Protein AF-A0A820CX52-F1 (afdb_monomer_lite)

Structure (mmCIF, N/CA/C/O backbone):
data_AF-A0A820CX52-F1
#
_entry.id   AF-A0A820CX52-F1
#
loop_
_atom_site.group_PDB
_atom_site.id
_atom_site.type_symbol
_atom_site.label_atom_id
_atom_site.label_alt_id
_atom_site.label_comp_id
_atom_site.label_asym_id
_atom_site.label_entity_id
_atom_site.label_seq_id
_atom_site.pdbx_PDB_ins_code
_atom_site.Cartn_x
_atom_site.Cartn_y
_atom_site.Cartn_z
_atom_site.occupancy
_atom_site.B_iso_or_equiv
_atom_site.auth_seq_id
_atom_site.auth_comp_id
_atom_site.auth_asym_id
_atom_site.auth_atom_id
_atom_site.pdbx_PDB_model_num
ATOM 1 N N . MET A 1 1 ? -1.194 -12.078 -16.532 1.00 75.31 1 MET A N 1
ATOM 2 C CA . MET A 1 1 ? -1.104 -10.678 -17.027 1.00 75.31 1 MET A CA 1
ATOM 3 C C . MET A 1 1 ? 0.127 -10.543 -17.905 1.00 75.31 1 MET A C 1
ATOM 5 O O . MET A 1 1 ? 1.050 -11.330 -17.718 1.00 75.31 1 MET A O 1
ATOM 9 N N . ARG A 1 2 ? 0.118 -9.602 -18.854 1.00 89.19 2 ARG A N 1
ATOM 10 C CA . ARG A 1 2 ? 1.244 -9.314 -19.751 1.00 89.19 2 ARG A CA 1
ATOM 11 C C . ARG A 1 2 ? 1.892 -8.004 -19.305 1.00 89.19 2 ARG A C 1
ATOM 13 O O . ARG A 1 2 ? 1.172 -7.027 -19.134 1.00 89.19 2 ARG A O 1
ATOM 20 N N . PHE A 1 3 ? 3.205 -7.992 -19.123 1.00 91.69 3 PHE A N 1
ATOM 21 C CA . PHE A 1 3 ? 3.972 -6.800 -18.770 1.00 91.69 3 PHE A CA 1
ATOM 22 C C . PHE A 1 3 ? 4.924 -6.459 -19.908 1.00 91.69 3 PHE A C 1
ATOM 24 O O . PHE A 1 3 ? 5.675 -7.323 -20.356 1.00 91.69 3 PHE A O 1
ATOM 31 N N . CYS A 1 4 ? 4.890 -5.211 -20.369 1.00 97.06 4 CYS A N 1
ATOM 32 C CA . CYS A 1 4 ? 5.811 -4.705 -21.377 1.00 97.06 4 CYS A CA 1
ATOM 33 C C . CYS A 1 4 ? 6.855 -3.815 -20.706 1.00 97.06 4 CYS A C 1
ATOM 35 O O . CYS A 1 4 ? 6.532 -2.743 -20.199 1.00 97.06 4 CYS A O 1
ATOM 37 N N . PHE A 1 5 ? 8.102 -4.273 -20.692 1.00 96.81 5 PHE A N 1
ATOM 38 C CA . PHE A 1 5 ? 9.232 -3.531 -20.164 1.00 96.81 5 PHE A CA 1
ATOM 39 C C . PHE A 1 5 ? 10.040 -2.923 -21.301 1.00 96.81 5 PHE A C 1
ATOM 41 O O . PHE A 1 5 ? 10.413 -3.587 -22.269 1.00 96.81 5 PHE A O 1
ATOM 48 N N . ASP A 1 6 ? 10.368 -1.649 -21.147 1.00 97.00 6 ASP A N 1
ATOM 49 C CA . ASP A 1 6 ? 11.464 -1.051 -21.891 1.00 97.00 6 ASP A CA 1
ATOM 50 C C . ASP A 1 6 ? 12.819 -1.635 -21.439 1.00 97.00 6 ASP A C 1
ATOM 52 O O . ASP A 1 6 ? 12.919 -2.229 -20.366 1.00 97.00 6 ASP A O 1
ATOM 56 N N . LEU A 1 7 ? 13.876 -1.484 -22.244 1.00 97.38 7 LEU A N 1
ATOM 57 C CA . LEU A 1 7 ? 15.198 -2.036 -21.920 1.00 97.38 7 LEU A CA 1
ATOM 58 C C . LEU A 1 7 ? 16.159 -0.974 -21.370 1.00 97.38 7 LEU A C 1
ATOM 60 O O . LEU A 1 7 ? 16.553 -1.031 -20.202 1.00 97.38 7 LEU A O 1
ATOM 64 N N . ASP A 1 8 ? 16.556 -0.025 -22.217 1.00 95.50 8 ASP A N 1
ATOM 65 C CA . ASP A 1 8 ? 17.581 0.971 -21.904 1.00 95.50 8 ASP A CA 1
ATOM 66 C C . ASP A 1 8 ? 17.030 2.031 -20.945 1.00 95.50 8 ASP A C 1
ATOM 68 O O . ASP A 1 8 ? 16.015 2.657 -21.205 1.00 95.50 8 ASP A O 1
ATOM 72 N N . ASN A 1 9 ? 17.722 2.247 -19.831 1.00 94.25 9 ASN A N 1
ATOM 73 C CA . ASN A 1 9 ? 17.285 3.063 -18.696 1.00 94.25 9 ASN A CA 1
ATOM 74 C C . ASN A 1 9 ? 16.050 2.533 -17.929 1.00 94.25 9 ASN A C 1
ATOM 76 O O . ASN A 1 9 ? 15.603 3.184 -16.981 1.00 94.25 9 ASN A O 1
ATOM 80 N N . THR A 1 10 ? 15.574 1.324 -18.237 1.00 95.81 10 THR A N 1
ATOM 81 C CA . THR A 1 10 ? 14.467 0.659 -17.525 1.00 95.81 10 THR A CA 1
ATOM 82 C C . THR A 1 10 ? 14.926 -0.616 -16.818 1.00 95.81 10 THR A C 1
ATOM 84 O O . THR A 1 10 ? 14.802 -0.707 -15.597 1.00 95.81 10 THR A O 1
ATOM 87 N N . LEU A 1 11 ? 15.527 -1.566 -17.539 1.00 97.12 11 LEU A N 1
ATOM 88 C CA . LEU A 1 11 ? 16.119 -2.784 -16.961 1.00 97.12 11 LEU A CA 1
ATOM 89 C C . LEU A 1 11 ? 17.644 -2.705 -16.877 1.00 97.12 11 LEU A C 1
ATOM 91 O O . LEU A 1 11 ? 18.253 -3.324 -16.008 1.00 97.12 11 LEU A O 1
ATOM 95 N N . VAL A 1 12 ? 18.266 -1.913 -17.746 1.00 97.19 12 VAL A N 1
ATOM 96 C CA . VAL A 1 12 ? 19.708 -1.642 -17.732 1.00 97.19 12 VAL A CA 1
ATOM 97 C C . VAL A 1 12 ? 19.969 -0.140 -17.797 1.00 97.19 12 VAL A C 1
ATOM 99 O O . VAL A 1 12 ? 19.069 0.632 -18.117 1.00 97.19 12 VAL A O 1
ATOM 102 N N . SER A 1 13 ? 21.171 0.314 -17.462 1.00 95.50 13 SER A N 1
ATOM 103 C CA . SER A 1 13 ? 21.590 1.706 -17.641 1.00 95.50 13 SER A CA 1
ATOM 104 C C . SER A 1 13 ? 21.766 2.057 -19.124 1.00 95.50 13 SER A C 1
ATOM 106 O O . SER A 1 13 ? 21.739 1.193 -20.002 1.00 95.50 13 SER A O 1
ATOM 108 N N . TYR A 1 14 ? 22.027 3.333 -19.411 1.00 93.56 14 TYR A N 1
ATOM 109 C CA . TYR A 1 14 ? 22.693 3.684 -20.665 1.00 93.56 14 TYR A CA 1
ATOM 110 C C . TYR A 1 14 ? 24.122 3.106 -20.705 1.00 93.56 14 TYR A C 1
ATOM 112 O O . TYR A 1 14 ? 24.704 2.853 -19.644 1.00 93.56 14 TYR A O 1
ATOM 120 N N . PRO A 1 15 ? 24.705 2.903 -21.902 1.00 93.69 15 PRO A N 1
ATOM 121 C CA . PRO A 1 15 ? 26.101 2.498 -22.045 1.00 93.69 15 PRO A CA 1
ATOM 122 C C . PRO A 1 15 ? 27.053 3.436 -21.295 1.00 93.69 15 PRO A C 1
ATOM 124 O O . PRO A 1 15 ? 26.981 4.652 -21.479 1.00 93.69 15 PRO A O 1
ATOM 127 N N . THR A 1 16 ? 27.969 2.889 -20.493 1.00 91.00 16 THR A N 1
ATOM 128 C CA . THR A 1 16 ? 29.003 3.698 -19.816 1.00 91.00 16 THR A CA 1
ATOM 129 C C . THR A 1 16 ? 30.051 4.217 -20.802 1.00 91.00 16 THR A C 1
ATOM 131 O O . THR A 1 16 ? 30.639 5.276 -20.589 1.00 91.00 16 THR A O 1
ATOM 134 N N . LYS A 1 17 ? 30.242 3.518 -21.928 1.00 91.31 17 LYS A N 1
ATOM 135 C CA . LYS A 1 17 ? 30.979 4.008 -23.099 1.00 91.31 17 LYS A CA 1
ATOM 136 C C . LYS A 1 17 ? 30.011 4.302 -24.241 1.00 91.31 17 LYS A C 1
ATOM 138 O O . LYS A 1 17 ? 29.197 3.455 -24.605 1.00 91.31 17 LYS A O 1
ATOM 143 N N . TYR A 1 18 ? 30.116 5.494 -24.829 1.00 89.38 18 TYR A N 1
ATOM 144 C CA . TYR A 1 18 ? 29.207 5.947 -25.885 1.00 89.38 18 TYR A CA 1
ATOM 145 C C . TYR A 1 18 ? 29.123 4.936 -27.041 1.00 89.38 18 TYR A C 1
ATOM 147 O O . TYR A 1 18 ? 30.128 4.605 -27.665 1.00 89.38 18 TYR A O 1
ATOM 155 N N . GLY A 1 19 ? 27.909 4.453 -27.319 1.00 85.44 19 GLY A N 1
ATOM 156 C CA . GLY A 1 19 ? 27.626 3.499 -28.396 1.00 85.44 19 GLY A CA 1
ATOM 157 C C . GLY A 1 19 ? 27.945 2.030 -28.089 1.00 85.44 19 GLY A C 1
ATOM 158 O O . GLY A 1 19 ? 27.518 1.161 -28.848 1.00 85.44 19 GLY A O 1
ATOM 159 N N . ASP A 1 20 ? 28.625 1.726 -26.981 1.00 92.12 20 ASP A N 1
ATOM 160 C CA . ASP A 1 20 ? 29.017 0.364 -26.609 1.00 92.12 20 ASP A CA 1
ATOM 161 C C . ASP A 1 20 ? 28.039 -0.253 -25.603 1.00 92.12 20 ASP A C 1
ATOM 163 O O . ASP A 1 20 ? 28.235 -0.241 -24.385 1.00 92.12 20 ASP A O 1
ATOM 167 N N . TYR A 1 21 ? 26.974 -0.845 -26.134 1.00 94.31 21 TYR A N 1
ATOM 168 C CA . TYR A 1 21 ? 25.923 -1.482 -25.341 1.00 94.31 21 TYR A CA 1
ATOM 169 C C . TYR A 1 21 ? 26.366 -2.732 -24.562 1.00 94.31 21 TYR A C 1
ATOM 171 O O . TYR A 1 21 ? 25.573 -3.244 -23.779 1.00 94.31 21 TYR A O 1
ATOM 179 N N . SER A 1 22 ? 27.609 -3.209 -24.709 1.00 92.88 22 SER A N 1
ATOM 180 C CA . SER A 1 22 ? 28.155 -4.264 -23.838 1.00 92.88 22 SER A CA 1
ATOM 181 C C . SER A 1 22 ? 28.501 -3.755 -22.428 1.00 92.88 22 SER A C 1
ATOM 183 O O . SER A 1 22 ? 28.659 -4.546 -21.493 1.00 92.88 22 SER A O 1
ATOM 185 N N . THR A 1 23 ? 28.581 -2.429 -22.270 1.00 94.94 23 THR A N 1
ATOM 186 C CA . THR A 1 23 ? 29.020 -1.736 -21.049 1.00 94.94 23 THR A CA 1
ATOM 187 C C . THR A 1 23 ? 27.877 -1.197 -20.188 1.00 94.94 23 THR A C 1
ATOM 189 O O . THR A 1 23 ? 28.104 -0.366 -19.309 1.00 94.94 23 THR A O 1
ATOM 192 N N . VAL A 1 24 ? 26.645 -1.631 -20.457 1.00 97.44 24 VAL A N 1
ATOM 193 C CA . VAL A 1 24 ? 25.478 -1.292 -19.635 1.00 97.44 24 VAL A CA 1
ATOM 194 C C . VAL A 1 24 ? 25.528 -2.007 -18.283 1.00 97.44 24 VAL A C 1
ATOM 196 O O . VAL A 1 24 ? 26.067 -3.110 -18.164 1.00 97.44 24 VAL A O 1
ATOM 199 N N . GLU A 1 25 ? 24.918 -1.397 -17.274 1.00 97.12 25 GLU A N 1
ATOM 200 C CA . GLU A 1 25 ? 24.826 -1.918 -15.910 1.00 97.12 25 GLU A CA 1
ATOM 201 C C . GLU A 1 25 ? 23.386 -2.336 -15.572 1.00 97.12 25 GLU A C 1
ATOM 203 O O . GLU A 1 25 ? 22.434 -1.758 -16.103 1.00 97.12 25 GLU A O 1
ATOM 208 N N . PRO A 1 26 ? 23.181 -3.340 -14.704 1.00 97.06 26 PRO A N 1
ATOM 209 C CA . PRO A 1 26 ? 21.847 -3.827 -14.370 1.00 97.06 26 PRO A CA 1
ATOM 210 C C . PRO A 1 26 ? 21.094 -2.870 -13.433 1.00 97.06 26 PRO A C 1
ATOM 212 O O . PRO A 1 26 ? 21.608 -2.473 -12.387 1.00 97.06 26 PRO A O 1
ATOM 215 N N . LYS A 1 27 ? 19.817 -2.584 -13.725 1.00 94.56 27 LYS A N 1
ATOM 216 C CA . LYS A 1 27 ? 18.899 -1.966 -12.754 1.00 94.56 27 LYS A CA 1
ATOM 217 C C . LYS A 1 27 ? 18.303 -3.049 -11.860 1.00 94.56 27 LYS A C 1
ATOM 219 O O . LYS A 1 27 ? 17.199 -3.535 -12.098 1.00 94.56 27 LYS A O 1
ATOM 224 N N . VAL A 1 28 ? 19.066 -3.429 -10.832 1.00 93.56 28 VAL A N 1
ATOM 225 C CA . VAL A 1 28 ? 18.829 -4.613 -9.979 1.00 93.56 28 VAL A CA 1
ATOM 226 C C . VAL A 1 28 ? 17.381 -4.729 -9.490 1.00 93.56 28 VAL A C 1
ATOM 228 O O . VAL A 1 28 ? 16.784 -5.789 -9.656 1.00 93.56 28 VAL A O 1
ATOM 231 N N . LYS A 1 29 ? 16.788 -3.646 -8.963 1.00 88.38 29 LYS A N 1
ATOM 232 C CA . LYS A 1 29 ? 15.400 -3.648 -8.459 1.00 88.38 29 LYS A CA 1
ATOM 233 C C . LYS A 1 29 ? 14.384 -4.011 -9.553 1.00 88.38 29 LYS A C 1
ATOM 235 O O . LYS A 1 29 ? 13.523 -4.858 -9.336 1.00 88.38 29 LYS A O 1
ATOM 240 N N . ASN A 1 30 ? 14.518 -3.429 -10.744 1.00 92.12 30 ASN A N 1
ATOM 241 C CA . ASN A 1 30 ? 13.592 -3.672 -11.853 1.00 92.12 30 ASN A CA 1
ATOM 242 C C . ASN A 1 30 ? 13.799 -5.059 -12.475 1.00 92.12 30 ASN A C 1
ATOM 244 O O . ASN A 1 30 ? 12.833 -5.724 -12.832 1.00 92.12 30 ASN A O 1
ATOM 248 N N . ILE A 1 31 ? 15.042 -5.538 -12.556 1.00 96.06 31 ILE A N 1
ATOM 249 C CA . ILE A 1 31 ? 15.321 -6.910 -13.002 1.00 96.06 31 ILE A CA 1
ATOM 250 C C . ILE A 1 31 ? 14.731 -7.929 -12.019 1.00 96.06 31 ILE A C 1
ATOM 252 O O . ILE A 1 31 ? 14.139 -8.920 -12.445 1.00 96.06 31 ILE A O 1
ATOM 256 N N . GLN A 1 32 ? 14.861 -7.694 -10.709 1.00 93.94 32 GLN A N 1
ATOM 257 C CA . GLN A 1 32 ? 14.258 -8.562 -9.698 1.00 93.94 32 GLN A CA 1
ATOM 258 C C . GLN A 1 32 ? 12.736 -8.612 -9.847 1.00 93.94 32 GLN A C 1
ATOM 260 O O . GLN A 1 32 ? 12.163 -9.700 -9.833 1.00 93.94 32 GLN A O 1
ATOM 265 N N . LEU A 1 33 ? 12.104 -7.461 -10.084 1.00 91.12 33 LEU A N 1
ATOM 266 C CA . LEU A 1 33 ? 10.678 -7.387 -10.374 1.00 91.12 33 LEU A CA 1
ATOM 267 C C . LEU A 1 33 ? 10.291 -8.253 -11.580 1.00 91.12 33 LEU A C 1
ATOM 269 O O . LEU A 1 33 ? 9.395 -9.085 -11.474 1.00 91.12 33 LEU A O 1
ATOM 273 N N . VAL A 1 34 ? 10.993 -8.110 -12.708 1.00 95.31 34 VAL A N 1
ATOM 274 C CA . VAL A 1 34 ? 10.748 -8.926 -13.911 1.00 95.31 34 VAL A CA 1
ATOM 275 C C . VAL A 1 34 ? 10.855 -10.419 -13.601 1.00 95.31 34 VAL A C 1
ATOM 277 O O . VAL A 1 34 ? 9.993 -11.202 -14.002 1.00 95.31 34 VAL A O 1
ATOM 280 N N . ARG A 1 35 ? 11.883 -10.825 -12.850 1.00 94.94 35 ARG A N 1
ATOM 281 C CA . ARG A 1 35 ? 12.069 -12.225 -12.454 1.00 94.94 35 ARG A CA 1
ATOM 282 C C . ARG A 1 35 ? 10.925 -12.741 -11.601 1.00 94.94 35 ARG A C 1
ATOM 284 O O . ARG A 1 35 ? 10.466 -13.856 -11.827 1.00 94.94 35 ARG A O 1
ATOM 291 N N . GLU A 1 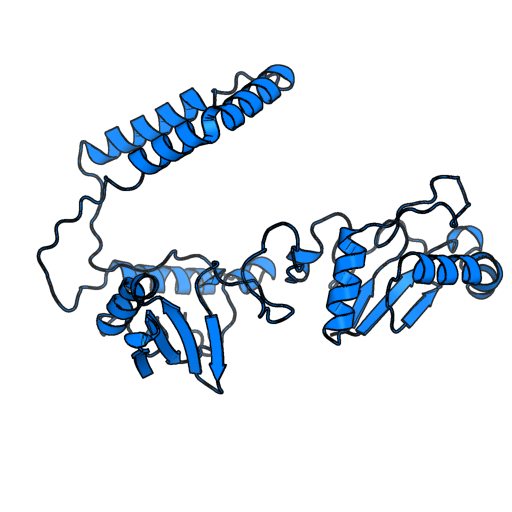36 ? 10.483 -11.978 -10.612 1.00 87.56 36 GLU A N 1
ATOM 292 C CA . GLU A 1 36 ? 9.383 -12.392 -9.746 1.00 87.56 36 GLU A CA 1
ATOM 293 C C . GLU A 1 36 ? 8.062 -12.483 -10.500 1.00 87.56 36 GLU A C 1
ATOM 295 O O . GLU A 1 36 ? 7.367 -13.492 -10.358 1.00 87.56 36 GLU A O 1
ATOM 300 N N . LEU A 1 37 ? 7.775 -11.504 -11.362 1.00 82.94 37 LEU A N 1
ATOM 301 C CA . LEU A 1 37 ? 6.605 -11.521 -12.233 1.00 82.94 37 LEU A CA 1
ATOM 302 C C . LEU A 1 37 ? 6.615 -12.758 -13.141 1.00 82.94 37 LEU A C 1
ATOM 304 O O . LEU A 1 37 ? 5.643 -13.513 -13.177 1.00 82.94 37 LEU A O 1
ATOM 308 N N . HIS A 1 38 ? 7.737 -13.028 -13.810 1.00 89.94 38 HIS A N 1
ATOM 309 C CA . HIS A 1 38 ? 7.891 -14.213 -14.653 1.00 89.94 38 HIS A CA 1
ATOM 310 C C . HIS A 1 38 ? 7.728 -15.510 -13.847 1.00 89.94 38 HIS A C 1
ATOM 312 O O . HIS A 1 38 ? 6.950 -16.392 -14.206 1.00 89.94 38 HIS A O 1
ATOM 318 N N . ARG A 1 39 ? 8.392 -15.620 -12.686 1.00 85.38 39 ARG A N 1
ATOM 319 C CA . ARG A 1 39 ? 8.255 -16.785 -11.794 1.00 85.38 39 ARG A CA 1
ATOM 320 C C . ARG A 1 39 ? 6.832 -16.950 -11.245 1.00 85.38 39 ARG A C 1
ATOM 322 O O . ARG A 1 39 ? 6.523 -18.024 -10.729 1.00 85.38 39 ARG A O 1
ATOM 329 N N . ALA A 1 40 ? 6.005 -15.911 -11.244 1.00 73.31 40 ALA A N 1
ATOM 330 C CA . ALA A 1 40 ? 4.598 -15.975 -10.857 1.00 73.31 40 ALA A CA 1
ATOM 331 C C . ALA A 1 40 ? 3.664 -16.342 -12.025 1.00 73.31 40 ALA A C 1
ATOM 333 O O . ALA A 1 40 ? 2.450 -16.393 -11.844 1.00 73.31 40 ALA A O 1
ATOM 334 N N . GLY A 1 41 ? 4.215 -16.638 -13.207 1.00 78.88 41 GLY A N 1
ATOM 335 C CA . GLY A 1 41 ? 3.452 -17.028 -14.392 1.00 78.88 41 GLY A CA 1
ATOM 336 C C . GLY A 1 41 ? 2.918 -15.842 -15.195 1.00 78.88 41 GLY A C 1
ATOM 337 O O . GLY A 1 41 ? 2.014 -16.014 -16.016 1.00 78.88 41 GLY A O 1
ATOM 338 N N . HIS A 1 42 ? 3.431 -14.631 -14.960 1.00 82.94 42 HIS A N 1
ATOM 339 C CA . HIS A 1 42 ? 3.136 -13.491 -15.819 1.00 82.94 42 HIS A CA 1
ATOM 340 C C . HIS A 1 42 ? 3.990 -13.523 -17.083 1.00 82.94 42 HIS A C 1
ATOM 342 O O . HIS A 1 42 ? 5.125 -13.986 -17.072 1.00 82.94 42 HIS A O 1
ATOM 348 N N . TYR A 1 43 ? 3.426 -12.983 -18.157 1.00 87.75 43 TYR A N 1
ATOM 349 C CA . TYR A 1 43 ? 4.055 -12.947 -19.466 1.00 87.75 43 TYR A CA 1
ATOM 350 C C . TYR A 1 43 ? 4.870 -11.661 -19.615 1.00 87.75 43 TYR A C 1
ATOM 352 O O . TYR A 1 43 ? 4.325 -10.569 -19.423 1.00 87.75 43 TYR A O 1
ATOM 360 N N . ILE A 1 44 ? 6.146 -11.771 -19.957 1.00 97.81 44 ILE A N 1
ATOM 361 C CA . ILE A 1 44 ? 7.102 -10.669 -20.010 1.00 97.81 44 ILE A CA 1
ATOM 362 C C . ILE A 1 44 ? 7.477 -10.365 -21.461 1.00 97.81 44 ILE A C 1
ATOM 364 O O . ILE A 1 44 ? 8.074 -11.179 -22.162 1.00 97.81 44 ILE A O 1
ATOM 368 N N . ILE A 1 45 ? 7.172 -9.147 -21.893 1.00 98.56 45 ILE A N 1
ATOM 369 C CA . ILE A 1 45 ? 7.575 -8.589 -23.182 1.00 98.56 45 ILE A CA 1
ATOM 370 C C . ILE A 1 45 ? 8.671 -7.565 -22.906 1.00 98.56 45 ILE A C 1
ATOM 372 O O . ILE A 1 45 ? 8.479 -6.664 -22.092 1.00 98.56 45 ILE A O 1
ATOM 376 N N . ILE A 1 46 ? 9.801 -7.663 -23.597 1.00 98.56 46 ILE A N 1
ATOM 377 C CA . ILE A 1 46 ? 10.815 -6.609 -23.624 1.00 98.56 46 ILE A CA 1
ATOM 378 C C . ILE A 1 46 ? 10.704 -5.884 -24.961 1.00 98.56 46 ILE A C 1
ATOM 380 O O . ILE A 1 46 ? 10.926 -6.487 -26.007 1.00 98.56 46 ILE A O 1
ATOM 384 N N . GLN A 1 47 ? 10.391 -4.590 -24.944 1.00 98.06 47 GLN A N 1
ATOM 385 C CA . GLN A 1 47 ? 10.271 -3.767 -26.148 1.00 98.06 47 GLN A CA 1
ATOM 386 C C . GLN A 1 47 ? 11.307 -2.640 -26.129 1.00 98.06 47 GLN A C 1
ATOM 388 O O . GLN A 1 47 ? 11.290 -1.786 -25.247 1.00 98.06 47 GLN A O 1
ATOM 393 N N . THR A 1 48 ? 12.212 -2.603 -27.110 1.00 97.69 48 THR A N 1
ATOM 394 C CA . THR A 1 48 ? 13.379 -1.704 -27.077 1.00 97.69 48 THR A CA 1
ATOM 395 C C . THR A 1 48 ? 13.506 -0.791 -28.298 1.00 97.69 48 THR A C 1
ATOM 397 O O . THR A 1 48 ? 13.284 -1.201 -29.441 1.00 97.69 48 THR A O 1
ATOM 400 N N . ALA A 1 49 ? 13.904 0.464 -28.039 1.00 96.62 49 ALA A N 1
ATOM 401 C CA . ALA A 1 49 ? 14.266 1.465 -29.052 1.00 96.62 49 ALA A CA 1
ATOM 402 C C . ALA A 1 49 ? 15.783 1.499 -29.329 1.00 96.62 49 ALA A C 1
ATOM 404 O O . ALA A 1 49 ? 16.289 2.407 -30.000 1.00 96.62 49 ALA A O 1
ATOM 405 N N . ARG A 1 50 ? 16.534 0.525 -28.798 1.00 96.19 50 ARG A N 1
ATOM 406 C CA . ARG A 1 50 ? 17.991 0.449 -28.908 1.00 96.19 50 ARG A CA 1
ATOM 407 C C . ARG A 1 50 ? 18.446 0.577 -30.360 1.00 96.19 50 ARG A C 1
ATOM 409 O O . ARG A 1 50 ? 18.025 -0.182 -31.226 1.00 96.19 50 ARG A O 1
ATOM 416 N N . ARG A 1 51 ? 19.324 1.552 -30.621 1.00 95.38 51 ARG A N 1
ATOM 417 C CA . ARG A 1 51 ? 19.879 1.887 -31.951 1.00 95.38 51 ARG A CA 1
ATOM 418 C C . ARG A 1 51 ? 18.856 2.191 -33.059 1.00 95.38 51 ARG A C 1
ATOM 420 O O . ARG A 1 51 ? 19.253 2.340 -34.213 1.00 95.38 51 ARG A O 1
ATOM 427 N N . MET A 1 52 ? 17.582 2.415 -32.727 1.00 96.62 52 MET A N 1
ATOM 428 C CA . MET A 1 52 ? 16.561 2.814 -33.706 1.00 96.62 52 MET A CA 1
ATOM 429 C C . MET A 1 52 ? 16.879 4.163 -34.360 1.00 96.62 52 MET A C 1
ATOM 431 O O . MET A 1 52 ? 16.760 4.298 -35.577 1.00 96.62 52 MET A O 1
ATOM 435 N N . LYS A 1 53 ? 17.376 5.135 -33.578 1.00 95.00 53 LYS A N 1
ATOM 436 C CA . LYS A 1 53 ? 17.853 6.431 -34.096 1.00 95.00 53 LYS A CA 1
ATOM 437 C C . LYS A 1 53 ? 19.024 6.261 -35.068 1.00 95.00 53 LYS A C 1
ATOM 439 O O . LYS A 1 53 ? 19.018 6.850 -36.145 1.00 95.00 53 LYS A O 1
ATOM 444 N N . THR A 1 54 ? 20.008 5.437 -34.699 1.00 94.94 54 THR A N 1
ATOM 445 C CA . THR A 1 54 ? 21.219 5.179 -35.497 1.00 94.94 54 THR A CA 1
ATOM 446 C C . THR A 1 54 ? 20.880 4.612 -36.872 1.00 94.94 54 THR A C 1
ATOM 448 O O . THR A 1 54 ? 21.447 5.040 -37.873 1.00 94.94 54 THR A O 1
ATOM 451 N N . HIS A 1 55 ? 19.911 3.697 -36.930 1.00 96.06 55 HIS A N 1
ATOM 452 C CA . HIS A 1 55 ? 19.523 2.992 -38.154 1.00 96.06 55 HIS A CA 1
ATOM 453 C C . HIS A 1 55 ? 18.289 3.561 -38.847 1.00 96.06 55 HIS A C 1
ATOM 455 O O . HIS A 1 55 ? 17.707 2.889 -39.696 1.00 96.06 55 HIS A O 1
ATOM 461 N N . LYS A 1 56 ? 17.874 4.789 -38.510 1.00 96.19 56 LYS A N 1
ATOM 462 C CA . LYS A 1 56 ? 16.721 5.469 -39.134 1.00 96.19 56 LYS A CA 1
ATOM 463 C C . LYS A 1 56 ? 15.467 4.580 -39.161 1.00 96.19 56 LYS A C 1
ATOM 465 O O . LYS A 1 56 ? 14.785 4.475 -40.177 1.00 96.19 56 LYS A O 1
ATOM 470 N N . SER A 1 57 ? 15.213 3.896 -38.047 1.00 93.44 57 SER A N 1
ATOM 471 C CA . SER A 1 57 ? 14.098 2.962 -37.858 1.00 93.44 57 SER A CA 1
ATOM 472 C C . SER A 1 57 ? 14.101 1.702 -38.739 1.00 93.44 57 SER A C 1
ATOM 474 O O . SER A 1 57 ? 13.097 0.995 -38.795 1.00 93.44 57 SER A O 1
ATOM 476 N N . ASN A 1 58 ? 15.221 1.357 -39.383 1.00 97.31 58 ASN A N 1
ATOM 477 C CA . ASN A 1 58 ? 15.365 0.080 -40.081 1.00 97.31 58 ASN A CA 1
ATOM 478 C C . ASN A 1 58 ? 15.628 -1.062 -39.084 1.00 97.31 58 ASN A C 1
ATOM 480 O O . ASN A 1 58 ? 16.759 -1.280 -38.646 1.00 97.31 58 ASN A O 1
ATOM 484 N N . ILE A 1 59 ? 14.576 -1.812 -38.753 1.00 97.19 59 ILE A N 1
ATOM 485 C CA . ILE A 1 59 ? 14.619 -2.901 -37.765 1.00 97.19 59 ILE A CA 1
ATOM 486 C C . ILE A 1 59 ? 15.610 -4.002 -38.171 1.00 97.19 59 ILE A C 1
ATOM 488 O O . ILE A 1 59 ? 16.354 -4.493 -37.326 1.00 97.19 59 ILE A O 1
ATOM 492 N N . GLY A 1 60 ? 15.674 -4.364 -39.457 1.00 97.88 60 GLY A N 1
ATOM 493 C CA . GLY A 1 60 ? 16.600 -5.392 -39.942 1.00 97.88 60 GLY A CA 1
ATOM 494 C C . GLY A 1 60 ? 18.064 -5.004 -39.721 1.00 97.88 60 GLY A C 1
ATOM 495 O O . GLY A 1 60 ? 18.854 -5.817 -39.243 1.00 97.88 60 GLY A O 1
ATOM 496 N N . ALA A 1 61 ? 18.405 -3.738 -39.983 1.00 97.69 61 ALA A N 1
ATOM 497 C CA . ALA A 1 61 ? 19.739 -3.202 -39.719 1.00 97.69 61 ALA A CA 1
ATOM 498 C C . ALA A 1 61 ? 20.054 -3.150 -38.214 1.00 97.69 61 ALA A C 1
ATOM 500 O O . ALA A 1 61 ? 21.152 -3.525 -37.808 1.00 97.69 61 ALA A O 1
ATOM 501 N N . VAL A 1 62 ? 19.082 -2.766 -37.375 1.00 97.62 62 VAL A N 1
ATOM 502 C CA . VAL A 1 62 ? 19.228 -2.799 -35.908 1.00 97.62 62 VAL A CA 1
ATOM 503 C C . VAL A 1 62 ? 19.537 -4.211 -35.426 1.00 97.62 62 VAL A C 1
ATOM 505 O O . VAL A 1 62 ? 20.502 -4.404 -34.690 1.00 97.62 62 VAL A O 1
ATOM 508 N N . ILE A 1 63 ? 18.751 -5.205 -35.845 1.00 97.75 63 ILE A N 1
ATOM 509 C CA . ILE A 1 63 ? 18.926 -6.596 -35.414 1.00 97.75 63 ILE A CA 1
ATOM 510 C C . ILE A 1 63 ? 20.295 -7.127 -35.850 1.00 97.75 63 ILE A C 1
ATOM 512 O O . ILE A 1 63 ? 21.002 -7.708 -35.026 1.00 97.75 63 ILE A O 1
ATOM 516 N N . ALA A 1 64 ? 20.693 -6.881 -37.103 1.00 97.81 64 ALA A N 1
ATOM 517 C CA . ALA A 1 64 ? 21.993 -7.305 -37.623 1.00 97.81 64 ALA A CA 1
ATOM 518 C C . ALA A 1 64 ? 23.172 -6.713 -36.828 1.00 97.81 64 ALA A C 1
ATOM 520 O O . ALA A 1 64 ? 24.199 -7.366 -36.661 1.00 97.81 64 ALA A O 1
ATOM 521 N N . ASP A 1 65 ? 23.016 -5.494 -36.313 1.00 96.88 65 ASP A N 1
ATOM 522 C CA . ASP A 1 65 ? 24.083 -4.734 -35.666 1.00 96.88 65 ASP A CA 1
ATOM 523 C C . ASP A 1 65 ? 24.120 -4.896 -34.130 1.00 96.88 65 ASP A C 1
ATOM 525 O O . ASP A 1 65 ? 25.191 -4.921 -33.526 1.00 96.88 65 ASP A O 1
ATOM 529 N N . ILE A 1 66 ? 22.970 -5.002 -33.449 1.00 96.88 66 ILE A N 1
ATOM 530 C CA . ILE A 1 66 ? 22.899 -5.040 -31.971 1.00 96.88 66 ILE A CA 1
ATOM 531 C C . ILE A 1 66 ? 22.110 -6.214 -31.387 1.00 96.88 66 ILE A C 1
ATOM 533 O O . ILE A 1 66 ? 22.073 -6.370 -30.162 1.00 96.88 66 ILE A O 1
ATOM 537 N N . GLY A 1 67 ? 21.510 -7.064 -32.223 1.00 97.38 67 GLY A N 1
ATOM 538 C CA . GLY A 1 67 ? 20.699 -8.195 -31.768 1.00 97.38 67 GLY A CA 1
ATOM 539 C C . GLY A 1 67 ? 21.477 -9.132 -30.845 1.00 97.38 67 GLY A C 1
ATOM 540 O O . GLY A 1 67 ? 21.050 -9.381 -29.718 1.00 97.38 67 GLY A O 1
ATOM 541 N N . ARG A 1 68 ? 22.674 -9.563 -31.274 1.00 97.88 68 ARG A N 1
ATOM 542 C CA . ARG A 1 68 ? 23.537 -10.470 -30.496 1.00 97.88 68 ARG A CA 1
ATOM 543 C C . ARG A 1 68 ? 23.910 -9.894 -29.129 1.00 97.88 68 ARG A C 1
ATOM 545 O O . ARG A 1 68 ? 23.681 -10.546 -28.120 1.00 97.88 68 ARG A O 1
ATOM 552 N N . ILE A 1 69 ? 24.410 -8.656 -29.093 1.00 97.62 69 ILE A N 1
ATOM 553 C CA . ILE A 1 69 ? 24.805 -7.984 -27.841 1.00 97.62 69 ILE A CA 1
ATOM 554 C C . ILE A 1 69 ? 23.605 -7.844 -26.896 1.00 97.62 69 ILE A C 1
ATOM 556 O O . ILE A 1 69 ? 23.740 -7.991 -25.683 1.00 97.62 69 ILE A O 1
ATOM 560 N N . THR A 1 70 ? 22.415 -7.580 -27.438 1.00 98.06 70 THR A N 1
ATOM 561 C CA . THR A 1 70 ? 21.192 -7.461 -26.635 1.00 98.06 70 THR A CA 1
ATOM 562 C C . THR A 1 70 ? 20.806 -8.797 -26.003 1.00 98.06 70 THR A C 1
ATOM 564 O O . THR A 1 70 ? 20.582 -8.838 -24.797 1.00 98.06 70 THR A O 1
ATOM 567 N N . LEU A 1 71 ? 20.816 -9.892 -26.769 1.00 98.25 71 LEU A N 1
ATOM 568 C CA . LEU A 1 71 ? 20.563 -11.240 -26.246 1.00 98.25 71 LEU A CA 1
ATOM 569 C C . LEU A 1 71 ? 21.608 -11.659 -25.202 1.00 98.25 71 LEU A C 1
ATOM 571 O O . LEU A 1 71 ? 21.250 -12.160 -24.139 1.00 98.25 71 LEU A O 1
ATOM 575 N N . GLU A 1 72 ? 22.889 -11.388 -25.465 1.00 98.19 72 GLU A N 1
ATOM 576 C CA . GLU A 1 72 ? 23.981 -11.643 -24.518 1.00 98.19 72 GLU A CA 1
ATOM 577 C C . GLU A 1 72 ? 23.807 -10.840 -23.222 1.00 98.19 72 GLU A C 1
ATOM 579 O O . GLU A 1 72 ? 24.069 -11.361 -22.144 1.00 98.19 72 GLU A O 1
ATOM 584 N N . THR A 1 73 ? 23.315 -9.599 -23.301 1.00 97.81 73 THR A N 1
ATOM 585 C CA . THR A 1 73 ? 23.022 -8.764 -22.122 1.00 97.81 73 THR A CA 1
ATOM 586 C C . THR A 1 73 ? 21.896 -9.360 -21.279 1.00 97.81 73 THR A C 1
ATOM 588 O O . THR A 1 73 ? 22.035 -9.460 -20.060 1.00 97.81 73 THR A O 1
ATOM 591 N N . LEU A 1 74 ? 20.793 -9.772 -21.916 1.00 98.38 74 LEU A N 1
ATOM 592 C CA . LEU A 1 74 ? 19.657 -10.395 -21.226 1.00 98.38 74 LEU A CA 1
ATOM 593 C C . LEU A 1 74 ? 20.082 -11.695 -20.532 1.00 98.38 74 LEU A C 1
ATOM 595 O O . LEU A 1 74 ? 19.736 -11.904 -19.373 1.00 98.38 74 LEU A O 1
ATOM 599 N N . ALA A 1 75 ? 20.898 -12.516 -21.203 1.00 98.00 75 ALA A N 1
ATOM 600 C CA . ALA A 1 75 ? 21.458 -13.736 -20.629 1.00 98.00 75 ALA A CA 1
ATOM 601 C C . ALA A 1 75 ? 22.442 -13.444 -19.482 1.00 98.00 75 ALA A C 1
ATOM 603 O O . ALA A 1 75 ? 22.337 -14.036 -18.412 1.00 98.00 75 ALA A O 1
ATOM 604 N N . LYS A 1 76 ? 23.367 -12.492 -19.671 1.00 97.75 76 LYS A N 1
ATOM 605 C CA . LYS A 1 76 ? 24.370 -12.089 -18.670 1.00 97.75 76 LYS A CA 1
ATOM 606 C C . LYS A 1 76 ? 23.729 -11.638 -17.361 1.00 97.75 76 LYS A C 1
ATOM 608 O O . LYS A 1 76 ? 24.257 -11.930 -16.292 1.00 97.75 76 LYS A O 1
ATOM 613 N N . PHE A 1 77 ? 22.627 -10.898 -17.445 1.00 98.00 77 PHE A N 1
ATOM 614 C CA . PHE A 1 77 ? 21.911 -10.400 -16.273 1.00 98.00 77 PHE A CA 1
ATOM 615 C C . PHE A 1 77 ? 20.733 -11.272 -15.858 1.00 98.00 77 PHE A C 1
ATOM 617 O O . PHE A 1 77 ? 20.013 -10.869 -14.947 1.00 98.00 77 PHE A O 1
ATOM 624 N N . ASP A 1 78 ? 20.557 -12.440 -16.483 1.00 97.62 78 ASP A N 1
ATOM 625 C CA . ASP A 1 78 ? 19.495 -13.404 -16.190 1.00 97.62 78 ASP A CA 1
ATOM 626 C C . ASP A 1 78 ? 18.115 -12.718 -16.097 1.00 97.62 78 ASP A C 1
ATOM 628 O O . ASP A 1 78 ? 17.409 -12.762 -15.087 1.00 97.62 78 ASP A O 1
ATOM 632 N N . ILE A 1 79 ? 17.784 -11.976 -17.158 1.00 98.25 79 ILE A N 1
ATOM 633 C CA . ILE A 1 79 ? 16.513 -11.268 -17.322 1.00 98.25 79 ILE A CA 1
ATOM 634 C C . ILE A 1 79 ? 15.577 -12.189 -18.114 1.00 98.25 79 ILE A C 1
ATOM 636 O O . ILE A 1 79 ? 15.813 -12.379 -19.310 1.00 98.25 79 ILE A O 1
ATOM 640 N N . PRO A 1 80 ? 14.530 -12.767 -17.497 1.00 97.31 80 PRO A N 1
ATOM 641 C CA . PRO A 1 80 ? 13.591 -13.615 -18.217 1.00 97.31 80 PRO A CA 1
ATOM 642 C C . PRO A 1 80 ? 12.653 -12.778 -19.093 1.00 97.31 80 PRO A C 1
ATOM 644 O O . PRO A 1 80 ? 12.287 -11.660 -18.731 1.00 97.31 80 PRO A O 1
ATOM 647 N N . TYR A 1 81 ? 12.263 -13.330 -20.239 1.00 98.50 81 TYR A N 1
ATOM 648 C CA . TYR A 1 81 ? 11.291 -12.748 -21.160 1.00 98.50 81 TYR A CA 1
ATOM 649 C C . TYR A 1 81 ? 10.652 -13.843 -22.017 1.00 98.50 81 TYR A C 1
ATOM 651 O O . TYR A 1 81 ? 11.308 -14.826 -22.360 1.00 98.50 81 TYR A O 1
ATOM 659 N N . ASP A 1 82 ? 9.393 -13.641 -22.388 1.00 98.25 82 ASP A N 1
ATOM 660 C CA . ASP A 1 82 ? 8.664 -14.481 -23.338 1.00 98.25 82 ASP A CA 1
ATOM 661 C C . ASP A 1 82 ? 8.758 -13.908 -24.764 1.00 98.25 82 ASP A C 1
ATOM 663 O O . ASP A 1 82 ? 8.836 -14.649 -25.741 1.00 98.25 82 ASP A O 1
ATOM 667 N N . GLU A 1 83 ? 8.806 -12.576 -24.893 1.00 98.25 83 GLU A N 1
ATOM 668 C CA . GLU A 1 83 ? 8.947 -11.864 -26.169 1.00 98.25 83 GLU A CA 1
ATOM 669 C C . GLU A 1 83 ? 10.031 -10.781 -26.093 1.00 98.25 83 GLU A C 1
ATOM 671 O O . GLU A 1 83 ? 10.102 -10.020 -25.128 1.00 98.25 83 GLU A O 1
ATOM 676 N N . LEU A 1 84 ? 10.847 -10.669 -27.146 1.00 98.25 84 LEU A N 1
ATOM 677 C CA . LEU A 1 84 ? 11.783 -9.561 -27.350 1.00 98.25 84 LEU A CA 1
ATOM 678 C C . LEU A 1 84 ? 11.449 -8.848 -28.662 1.00 98.25 84 LEU A C 1
ATOM 680 O O . LEU A 1 84 ? 11.620 -9.400 -29.748 1.00 98.25 84 LEU A O 1
ATOM 684 N N . LEU A 1 85 ? 11.004 -7.602 -28.553 1.00 98.06 85 LEU A N 1
ATOM 685 C CA . LEU A 1 85 ? 10.555 -6.776 -29.664 1.00 98.06 85 LEU A CA 1
ATOM 686 C C . LEU A 1 85 ? 11.535 -5.619 -29.894 1.00 98.06 85 LEU A C 1
ATOM 688 O O . LEU A 1 85 ? 11.606 -4.659 -29.121 1.00 98.06 85 LEU A O 1
ATOM 692 N N . PHE A 1 86 ? 12.276 -5.691 -30.998 1.00 97.62 86 PHE A N 1
ATOM 693 C CA . PHE A 1 86 ? 12.955 -4.526 -31.566 1.00 97.62 86 PHE A CA 1
ATOM 694 C C . PHE A 1 86 ? 11.951 -3.674 -32.343 1.00 97.62 86 PHE A C 1
ATOM 696 O O . PHE A 1 86 ? 10.920 -4.169 -32.794 1.00 97.62 86 PHE A O 1
ATOM 703 N N . GLY A 1 87 ? 12.268 -2.397 -32.547 1.00 95.00 87 GLY A N 1
ATOM 704 C CA . GLY A 1 87 ? 11.427 -1.525 -33.366 1.00 95.00 87 GLY A CA 1
ATOM 705 C C . GLY A 1 87 ? 10.575 -0.530 -32.588 1.00 95.00 87 GLY A C 1
ATOM 706 O O . GLY A 1 87 ? 9.754 0.145 -33.203 1.00 95.00 87 GLY A O 1
ATOM 707 N N . LYS A 1 88 ? 10.763 -0.393 -31.267 1.00 97.44 88 LYS A N 1
ATOM 708 C CA . LYS A 1 88 ? 10.113 0.685 -30.507 1.00 97.44 88 LYS A CA 1
ATOM 709 C C . LYS A 1 88 ? 10.508 2.039 -31.123 1.00 97.44 88 LYS A C 1
ATOM 711 O O . LYS A 1 88 ? 11.708 2.268 -31.307 1.00 97.44 88 LYS A O 1
ATOM 716 N N . PRO A 1 89 ? 9.557 2.926 -31.467 1.00 95.81 89 PRO A N 1
ATOM 717 C CA . PRO A 1 89 ? 9.884 4.217 -32.066 1.00 95.81 89 PRO A CA 1
ATOM 718 C C . PRO A 1 89 ? 10.866 5.008 -31.198 1.00 95.81 89 PRO A C 1
ATOM 720 O O . PRO A 1 89 ? 10.679 5.097 -29.995 1.00 95.81 89 PRO A O 1
ATOM 723 N N . TYR A 1 90 ? 11.909 5.607 -31.777 1.00 94.12 90 TYR A N 1
ATOM 724 C CA . TYR A 1 90 ? 12.710 6.589 -31.039 1.00 94.12 90 TYR A CA 1
ATOM 725 C C . TYR A 1 90 ? 11.887 7.880 -30.925 1.00 94.12 90 TYR A C 1
ATOM 727 O O . TYR A 1 90 ? 11.735 8.595 -31.914 1.00 94.12 90 TYR A O 1
ATOM 735 N N . ALA A 1 91 ? 11.327 8.134 -29.744 1.00 93.88 91 ALA A N 1
ATOM 736 C CA . ALA A 1 91 ? 10.440 9.259 -29.466 1.00 93.88 91 ALA A CA 1
ATOM 737 C C . ALA A 1 91 ? 10.982 10.118 -28.318 1.00 93.88 91 ALA A C 1
ATOM 739 O O . ALA A 1 91 ? 11.644 9.604 -27.416 1.00 93.88 91 ALA A O 1
ATOM 740 N N . ASP A 1 92 ? 10.660 11.411 -28.345 1.00 94.12 92 ASP A N 1
ATOM 741 C CA . ASP A 1 92 ? 10.980 12.335 -27.252 1.00 94.12 92 ASP A CA 1
ATOM 742 C C . ASP A 1 92 ? 10.011 12.175 -26.066 1.00 94.12 92 ASP A C 1
ATOM 744 O O . ASP A 1 92 ? 10.400 12.375 -24.918 1.00 94.12 92 ASP A O 1
ATOM 748 N N . VAL A 1 93 ? 8.758 11.776 -26.329 1.00 92.62 93 VAL A N 1
ATOM 749 C CA . VAL A 1 93 ? 7.708 11.561 -25.319 1.00 92.62 93 VAL A CA 1
ATOM 750 C C . VAL A 1 93 ? 6.863 10.340 -25.690 1.00 92.62 93 VAL A C 1
ATOM 752 O O . VAL A 1 93 ? 6.502 10.167 -26.854 1.00 92.62 93 VAL A O 1
ATOM 755 N N . TYR A 1 94 ? 6.513 9.523 -24.692 1.00 93.12 94 TYR A N 1
ATOM 756 C CA . TYR A 1 94 ? 5.496 8.473 -24.798 1.00 93.12 94 TYR A CA 1
ATOM 757 C C . TYR A 1 94 ? 4.262 8.887 -23.993 1.00 93.12 94 TYR A C 1
ATOM 759 O O . TYR A 1 94 ? 4.393 9.280 -22.835 1.00 93.12 94 TYR A O 1
ATOM 767 N N . VAL A 1 95 ? 3.081 8.795 -24.603 1.00 90.31 95 VAL A N 1
ATOM 768 C CA . VAL A 1 95 ? 1.783 9.026 -23.953 1.00 90.31 95 VAL A CA 1
ATOM 769 C C . VAL A 1 95 ? 0.956 7.767 -24.156 1.00 90.31 95 VAL A C 1
ATOM 771 O O . VAL A 1 95 ? 0.678 7.400 -25.294 1.00 90.31 95 VAL A O 1
ATOM 774 N N . ASP A 1 96 ? 0.627 7.095 -23.062 1.00 89.81 96 ASP A N 1
ATOM 775 C CA . ASP A 1 96 ? 0.001 5.775 -23.062 1.00 89.81 96 ASP A CA 1
ATOM 776 C C . ASP A 1 96 ? -0.783 5.624 -21.749 1.00 89.81 96 ASP A C 1
ATOM 778 O O . ASP A 1 96 ? -0.306 6.040 -20.690 1.00 89.81 96 ASP A O 1
ATOM 782 N N . ASP A 1 97 ? -2.007 5.108 -21.824 1.00 85.38 97 ASP A N 1
ATOM 783 C CA . ASP A 1 97 ? -2.931 4.970 -20.694 1.00 85.38 97 ASP A CA 1
ATOM 784 C C . ASP A 1 97 ? -2.556 3.823 -19.745 1.00 85.38 97 ASP A C 1
ATOM 786 O O . ASP A 1 97 ? -2.977 3.817 -18.589 1.00 85.38 97 ASP A O 1
ATOM 790 N N . LEU A 1 98 ? -1.723 2.887 -20.205 1.00 83.94 98 LEU A N 1
ATOM 791 C CA . LEU A 1 98 ? -1.189 1.772 -19.424 1.00 83.94 98 LEU A CA 1
ATOM 792 C C . LEU A 1 98 ? 0.280 1.981 -19.029 1.00 83.94 98 LEU A C 1
ATOM 794 O O . LEU A 1 98 ? 0.885 1.098 -18.411 1.00 83.94 98 LEU A O 1
ATOM 798 N N . ALA A 1 99 ? 0.880 3.125 -19.382 1.00 88.44 99 ALA A N 1
ATOM 799 C CA . ALA A 1 99 ? 2.274 3.393 -19.065 1.00 88.44 99 ALA A CA 1
ATOM 800 C C . ALA A 1 99 ? 2.498 3.648 -17.575 1.00 88.44 99 ALA A C 1
ATOM 802 O O . ALA A 1 99 ? 1.834 4.454 -16.927 1.00 88.44 99 ALA A O 1
ATOM 803 N N . ILE A 1 100 ? 3.557 3.019 -17.072 1.00 85.94 100 ILE A N 1
ATOM 804 C CA . ILE A 1 100 ? 4.117 3.273 -15.751 1.00 85.94 100 ILE A CA 1
ATOM 805 C C . ILE A 1 100 ? 5.533 3.788 -15.944 1.00 85.94 100 ILE A C 1
ATOM 807 O O . ILE A 1 100 ? 6.327 3.235 -16.709 1.00 85.94 100 ILE A O 1
ATOM 811 N N . HIS A 1 101 ? 5.862 4.869 -15.246 1.00 84.50 101 HIS A N 1
ATOM 812 C CA . HIS A 1 101 ? 7.169 5.484 -15.378 1.00 84.50 101 HIS A CA 1
ATOM 813 C C . HIS A 1 101 ? 8.247 4.617 -14.700 1.00 84.50 101 HIS A C 1
ATOM 815 O O . HIS A 1 101 ? 8.188 4.323 -13.509 1.00 84.50 101 HIS A O 1
ATOM 821 N N . ALA A 1 102 ? 9.274 4.205 -15.443 1.00 82.62 102 ALA A N 1
ATOM 822 C CA . ALA A 1 102 ? 10.290 3.274 -14.936 1.00 82.62 102 ALA A CA 1
ATOM 823 C C . ALA A 1 102 ? 11.272 3.881 -13.910 1.00 82.62 102 ALA A C 1
ATOM 825 O O . ALA A 1 102 ? 12.051 3.149 -13.301 1.00 82.62 102 ALA A O 1
ATOM 826 N N . LEU A 1 103 ? 11.280 5.213 -13.745 1.00 79.56 103 LEU A N 1
ATOM 827 C CA . LEU A 1 103 ? 12.156 5.908 -12.784 1.00 79.56 103 LEU A CA 1
ATOM 828 C C . LEU A 1 103 ? 11.480 6.211 -11.437 1.00 79.56 103 LEU A C 1
ATOM 830 O O . LEU A 1 103 ? 12.137 6.758 -10.555 1.00 79.56 103 LEU A O 1
ATOM 834 N N . ILE A 1 104 ? 10.192 5.891 -11.278 1.00 82.25 104 ILE A N 1
ATOM 835 C CA . ILE A 1 104 ? 9.526 5.900 -9.964 1.00 82.25 104 ILE A CA 1
ATOM 836 C C . ILE A 1 104 ? 9.527 4.485 -9.378 1.00 82.25 104 ILE A C 1
ATOM 838 O O . ILE A 1 104 ? 10.134 3.573 -9.942 1.00 82.25 104 ILE A O 1
ATOM 842 N N . ASP A 1 105 ? 8.878 4.282 -8.231 1.00 74.69 105 ASP A N 1
ATOM 843 C CA . ASP A 1 105 ? 8.790 2.952 -7.637 1.00 74.69 105 ASP A CA 1
ATOM 844 C C . ASP A 1 105 ? 7.825 2.048 -8.419 1.00 74.69 105 ASP A C 1
ATOM 846 O O . ASP A 1 105 ? 6.668 1.872 -8.045 1.00 74.69 105 ASP A O 1
ATOM 850 N N . THR A 1 106 ? 8.320 1.447 -9.503 1.00 79.12 106 THR A N 1
ATOM 851 C CA . THR A 1 106 ? 7.543 0.564 -10.383 1.00 79.12 106 THR A CA 1
ATOM 852 C C . THR A 1 106 ? 6.856 -0.561 -9.612 1.00 79.12 106 THR A C 1
ATOM 854 O O . THR A 1 106 ? 5.743 -0.929 -9.965 1.00 79.12 106 THR A O 1
ATOM 857 N N . THR A 1 107 ? 7.475 -1.073 -8.541 1.00 76.94 107 THR A N 1
ATOM 858 C CA . THR A 1 107 ? 6.907 -2.149 -7.711 1.00 76.94 107 THR A CA 1
ATOM 859 C C . THR A 1 107 ? 5.615 -1.695 -7.033 1.00 76.94 107 THR A C 1
ATOM 861 O O . THR A 1 107 ? 4.594 -2.376 -7.104 1.00 76.94 107 THR A O 1
ATOM 864 N N . LYS A 1 108 ? 5.614 -0.475 -6.488 1.00 70.56 108 LYS A N 1
ATOM 865 C CA . LYS A 1 108 ? 4.441 0.138 -5.866 1.00 70.56 108 LYS A CA 1
ATOM 866 C C . LYS A 1 108 ? 3.348 0.447 -6.885 1.00 70.56 108 LYS A C 1
ATOM 868 O O . LYS A 1 108 ? 2.190 0.136 -6.627 1.00 70.56 108 LYS A O 1
ATOM 873 N N . GLU A 1 109 ? 3.713 1.023 -8.027 1.00 75.25 109 GLU A N 1
ATOM 874 C CA . GLU A 1 109 ? 2.749 1.426 -9.059 1.00 75.25 109 GLU A CA 1
ATOM 875 C C . GLU A 1 109 ? 2.007 0.235 -9.669 1.00 75.25 109 GLU A C 1
ATOM 877 O O . GLU A 1 109 ? 0.809 0.320 -9.925 1.00 75.25 109 GLU A O 1
ATOM 882 N N . ILE A 1 110 ? 2.685 -0.905 -9.849 1.00 75.62 110 ILE A N 1
ATOM 883 C CA . ILE A 1 110 ? 2.027 -2.128 -10.330 1.00 75.62 110 ILE A CA 1
ATOM 884 C C . ILE A 1 110 ? 1.362 -2.940 -9.207 1.00 75.62 110 ILE A C 1
ATOM 886 O O . ILE A 1 110 ? 0.724 -3.953 -9.487 1.00 75.62 110 ILE A O 1
ATOM 890 N N . GLY A 1 111 ? 1.550 -2.552 -7.940 1.00 66.81 111 GLY A N 1
ATOM 891 C CA . GLY A 1 111 ? 1.043 -3.285 -6.779 1.00 66.81 111 GLY A CA 1
ATOM 892 C C . GLY A 1 111 ? 1.771 -4.603 -6.477 1.00 66.81 111 GLY A C 1
ATOM 893 O O . GLY A 1 111 ? 1.166 -5.507 -5.906 1.00 66.81 111 GLY A O 1
ATOM 894 N N . TRP A 1 112 ? 3.049 -4.730 -6.845 1.00 71.50 112 TRP A N 1
ATOM 895 C CA . TRP A 1 112 ? 3.871 -5.916 -6.592 1.00 71.50 112 TRP A CA 1
ATOM 896 C C . TRP A 1 112 ? 4.875 -5.665 -5.467 1.00 71.50 112 TRP A C 1
ATOM 898 O O . TRP A 1 112 ? 5.679 -4.742 -5.549 1.00 71.50 112 TRP A O 1
ATOM 908 N N . SER A 1 113 ? 4.870 -6.498 -4.427 1.00 72.94 113 SER A N 1
ATOM 909 C CA . SER A 1 113 ? 5.890 -6.451 -3.373 1.00 72.94 113 SER A CA 1
ATOM 910 C C . SER A 1 113 ? 7.028 -7.393 -3.735 1.00 72.94 113 SER A C 1
ATOM 912 O O . SER A 1 113 ? 6.769 -8.570 -3.966 1.00 72.94 113 SER A O 1
ATOM 914 N N . LEU A 1 114 ? 8.264 -6.887 -3.757 1.00 72.31 114 LEU A N 1
ATOM 915 C CA . LEU A 1 114 ? 9.438 -7.743 -3.919 1.00 72.31 114 LEU A CA 1
ATOM 916 C C . LEU A 1 114 ? 9.661 -8.599 -2.669 1.00 72.31 114 LEU A C 1
ATOM 918 O O . LEU A 1 114 ? 9.384 -8.151 -1.551 1.00 72.31 114 LEU A O 1
ATOM 922 N N . ASP A 1 115 ? 10.191 -9.805 -2.858 1.00 62.75 115 ASP A N 1
ATOM 923 C CA . ASP A 1 115 ? 10.597 -10.676 -1.756 1.00 62.75 115 ASP A CA 1
ATOM 924 C C . ASP A 1 115 ? 11.883 -10.101 -1.123 1.00 62.75 115 ASP A C 1
ATOM 926 O O . ASP A 1 115 ? 13.000 -10.419 -1.536 1.00 62.75 115 ASP A O 1
ATOM 930 N N . ASP A 1 116 ? 11.757 -9.210 -0.134 1.00 53.94 116 ASP A N 1
ATOM 931 C CA . ASP A 1 116 ? 12.917 -8.643 0.569 1.00 53.94 116 ASP A CA 1
ATOM 932 C C . ASP A 1 116 ? 13.611 -9.722 1.423 1.00 53.94 116 ASP A C 1
ATOM 934 O O . ASP A 1 116 ? 13.215 -10.034 2.552 1.00 53.94 116 ASP A O 1
ATOM 938 N N . THR A 1 117 ? 14.697 -10.291 0.896 1.00 43.06 117 THR A N 1
ATOM 939 C CA . THR A 1 117 ? 15.557 -11.252 1.609 1.00 43.06 117 THR A CA 1
ATOM 940 C C . THR A 1 117 ? 16.406 -10.611 2.713 1.00 43.06 117 THR A C 1
ATOM 942 O O . THR A 1 117 ? 17.077 -11.322 3.455 1.00 43.06 117 THR A O 1
ATOM 945 N N . THR A 1 118 ? 16.409 -9.284 2.848 1.00 39.94 118 THR A N 1
ATOM 946 C CA . THR A 1 118 ? 17.240 -8.557 3.827 1.00 39.94 118 THR A CA 1
ATOM 947 C C . THR A 1 118 ? 16.555 -8.323 5.176 1.00 39.94 118 THR A C 1
ATOM 949 O O . THR A 1 118 ? 17.245 -7.999 6.141 1.00 39.94 118 THR A O 1
ATOM 952 N N . HIS A 1 119 ? 15.241 -8.557 5.295 1.00 39.12 119 HIS A N 1
ATOM 953 C CA . HIS A 1 119 ? 14.501 -8.334 6.548 1.00 39.12 119 HIS A CA 1
ATOM 954 C C . HIS A 1 119 ? 13.758 -9.550 7.121 1.00 39.12 119 HIS A C 1
ATOM 956 O O . HIS A 1 119 ? 13.127 -9.421 8.166 1.00 39.12 119 HIS A O 1
ATOM 962 N N . ASN A 1 120 ? 13.857 -10.744 6.527 1.00 37.09 120 ASN A N 1
ATOM 963 C CA . ASN A 1 120 ? 13.069 -11.897 6.979 1.00 37.09 120 ASN A CA 1
ATOM 964 C C . ASN A 1 120 ? 13.881 -13.193 7.108 1.00 37.09 120 ASN A C 1
ATOM 966 O O . ASN A 1 120 ? 13.819 -14.076 6.259 1.00 37.09 120 ASN A O 1
ATOM 970 N N . ILE A 1 121 ? 14.577 -13.351 8.237 1.00 32.59 121 ILE A N 1
ATOM 971 C CA . ILE A 1 121 ? 15.179 -14.633 8.660 1.00 32.59 121 ILE A CA 1
ATOM 972 C C . ILE A 1 121 ? 14.127 -15.578 9.300 1.00 32.59 121 ILE A C 1
ATOM 974 O O . ILE A 1 121 ? 14.420 -16.733 9.598 1.00 32.59 121 ILE A O 1
ATOM 978 N N . HIS A 1 122 ? 12.864 -15.158 9.462 1.00 32.44 122 HIS A N 1
ATOM 979 C CA . HIS A 1 122 ? 11.886 -15.903 10.271 1.00 32.44 122 HIS A CA 1
ATOM 980 C C . HIS A 1 122 ? 10.493 -16.109 9.651 1.00 32.44 122 HIS A C 1
ATOM 982 O O . HIS A 1 122 ? 9.511 -15.952 10.367 1.00 32.44 122 HIS A O 1
ATOM 988 N N . ASN A 1 123 ? 10.349 -16.508 8.375 1.00 36.00 123 ASN A N 1
ATOM 989 C CA . ASN A 1 123 ? 9.137 -17.259 7.977 1.00 36.00 123 ASN A CA 1
ATOM 990 C C . ASN A 1 123 ? 9.205 -17.932 6.585 1.00 36.00 123 ASN A C 1
ATOM 992 O O . ASN A 1 123 ? 9.392 -17.234 5.591 1.00 36.00 123 ASN A O 1
ATOM 996 N N . PRO A 1 124 ? 8.976 -19.258 6.461 1.00 34.00 124 PRO A N 1
ATOM 997 C CA . PRO A 1 124 ? 9.209 -20.007 5.221 1.00 34.00 124 PRO A CA 1
ATOM 998 C C . PRO A 1 124 ? 7.980 -20.204 4.303 1.00 34.00 124 PRO A C 1
ATOM 1000 O O . PRO A 1 124 ? 7.993 -21.116 3.479 1.00 34.00 124 PRO A O 1
ATOM 1003 N N . LYS A 1 125 ? 6.896 -19.420 4.408 1.00 37.59 125 LYS A N 1
ATOM 1004 C CA . LYS A 1 125 ? 5.705 -19.603 3.542 1.00 37.59 125 LYS A CA 1
ATOM 1005 C C . LYS A 1 125 ? 5.101 -18.271 3.089 1.00 37.59 125 LYS A C 1
ATOM 1007 O O . LYS A 1 125 ? 4.137 -17.788 3.671 1.00 37.59 125 LYS A O 1
ATOM 1012 N N . GLN A 1 126 ? 5.695 -17.686 2.050 1.00 45.78 126 GLN A N 1
ATOM 1013 C CA . GLN A 1 126 ? 5.196 -16.495 1.353 1.00 45.78 126 GLN A CA 1
ATOM 1014 C C . GLN A 1 126 ? 4.274 -16.902 0.195 1.00 45.78 126 GLN A C 1
ATOM 1016 O O . GLN A 1 126 ? 4.592 -17.812 -0.573 1.00 45.78 126 GLN A O 1
ATOM 1021 N N . VAL A 1 127 ? 3.132 -16.225 0.058 1.00 39.22 127 VAL A N 1
ATOM 1022 C CA . VAL A 1 127 ? 2.291 -16.296 -1.144 1.00 39.22 127 VAL A CA 1
ATOM 1023 C C . VAL A 1 127 ? 2.722 -15.160 -2.070 1.00 39.22 127 VAL A C 1
ATOM 1025 O O . VAL A 1 127 ? 2.643 -13.992 -1.700 1.00 39.22 127 VAL A O 1
ATOM 1028 N N . LYS A 1 128 ? 3.202 -15.522 -3.261 1.00 40.25 128 LYS A N 1
ATOM 1029 C CA . LYS A 1 128 ? 3.675 -14.608 -4.313 1.00 40.25 128 LYS A CA 1
ATOM 1030 C C . LYS A 1 128 ? 2.618 -13.559 -4.689 1.00 40.25 128 LYS A C 1
ATOM 1032 O O . LYS A 1 128 ? 1.480 -13.928 -4.970 1.00 40.25 128 LYS A O 1
ATOM 1037 N N . GLY A 1 129 ? 3.021 -12.290 -4.790 1.00 40.41 129 GLY A N 1
ATOM 1038 C CA . GLY A 1 129 ? 2.241 -11.236 -5.459 1.00 40.41 129 GLY A CA 1
ATOM 1039 C C . GLY A 1 129 ? 1.179 -10.510 -4.621 1.00 40.41 129 GLY A C 1
ATOM 1040 O O . GLY A 1 129 ? 0.342 -9.822 -5.197 1.00 40.41 129 GLY A O 1
ATOM 1041 N N . PHE A 1 130 ? 1.192 -10.629 -3.289 1.00 40.34 130 PHE A N 1
ATOM 1042 C CA . PHE A 1 130 ? 0.295 -9.883 -2.393 1.00 40.34 130 PHE A CA 1
ATOM 1043 C C . PHE A 1 130 ? 1.069 -8.956 -1.449 1.00 40.34 130 PHE A C 1
ATOM 1045 O O . PHE A 1 130 ? 2.149 -9.295 -0.969 1.00 40.34 130 PHE A O 1
ATOM 1052 N N . ILE A 1 131 ? 0.481 -7.796 -1.132 1.00 39.59 131 ILE A N 1
ATOM 1053 C CA . ILE A 1 131 ? 0.944 -6.931 -0.040 1.00 39.59 131 ILE A CA 1
ATOM 1054 C C . ILE A 1 131 ? 0.832 -7.734 1.259 1.00 39.59 131 ILE A C 1
ATOM 1056 O O . ILE A 1 131 ? -0.262 -8.148 1.650 1.00 39.59 131 ILE A O 1
ATOM 1060 N N . SER A 1 132 ? 1.968 -7.982 1.909 1.00 36.81 132 SER A N 1
ATOM 1061 C CA . SER A 1 132 ? 2.012 -8.767 3.140 1.00 36.81 132 SER A CA 1
ATOM 1062 C C . SER A 1 132 ? 1.172 -8.114 4.244 1.00 36.81 132 SER A C 1
ATOM 1064 O O . SER A 1 132 ? 1.257 -6.912 4.510 1.00 36.81 132 SER A O 1
ATOM 1066 N N . SER A 1 133 ? 0.344 -8.916 4.919 1.00 42.91 133 SER A N 1
ATOM 1067 C CA . SER A 1 133 ? -0.235 -8.519 6.198 1.00 42.91 133 SER A CA 1
ATOM 1068 C C . SER A 1 133 ? 0.887 -8.271 7.209 1.00 42.91 133 SER A C 1
ATOM 1070 O O . SER A 1 133 ? 1.937 -8.915 7.153 1.00 42.91 133 SER A O 1
ATOM 1072 N N . ARG A 1 134 ? 0.660 -7.352 8.163 1.00 47.16 134 ARG A N 1
ATOM 1073 C CA . ARG A 1 134 ? 1.567 -7.124 9.307 1.00 47.16 134 ARG A CA 1
ATOM 1074 C C . ARG A 1 134 ? 2.025 -8.479 9.869 1.00 47.16 134 ARG A C 1
ATOM 1076 O O . ARG A 1 134 ? 1.177 -9.360 10.002 1.00 47.16 134 ARG A O 1
ATOM 1083 N N . HIS A 1 135 ? 3.326 -8.598 10.164 1.00 53.41 135 HIS A N 1
ATOM 1084 C CA . HIS A 1 135 ? 4.180 -9.778 10.437 1.00 53.41 135 HIS A CA 1
ATOM 1085 C C . HIS A 1 135 ? 3.660 -10.931 11.344 1.00 53.41 135 HIS A C 1
ATOM 1087 O O . HIS A 1 135 ? 4.431 -11.815 11.704 1.00 53.41 135 HIS A O 1
ATOM 1093 N N . PHE A 1 136 ? 2.379 -10.972 11.706 1.00 59.66 136 PHE A N 1
ATOM 1094 C CA . PHE A 1 136 ? 1.795 -11.875 12.700 1.00 59.66 136 PHE A CA 1
ATOM 1095 C C . PHE A 1 136 ? 0.533 -12.603 12.201 1.00 59.66 136 PHE A C 1
ATOM 1097 O O . PHE A 1 136 ? 0.123 -13.584 12.811 1.00 59.66 136 PHE A O 1
ATOM 1104 N N . HIS A 1 137 ? -0.090 -12.156 11.101 1.00 68.50 137 HIS A N 1
ATOM 1105 C CA . HIS A 1 137 ? -1.351 -12.726 10.606 1.00 68.50 137 HIS A CA 1
ATOM 1106 C C . HIS A 1 137 ? -1.149 -13.598 9.363 1.00 68.50 137 HIS A C 1
ATOM 1108 O O . HIS A 1 137 ? -0.436 -13.211 8.440 1.00 68.50 137 HIS A O 1
ATOM 1114 N N . THR A 1 138 ? -1.847 -14.733 9.309 1.00 75.69 138 THR A N 1
ATOM 1115 C CA . THR A 1 138 ? -2.050 -15.536 8.095 1.00 75.69 138 THR A CA 1
ATOM 1116 C C . THR A 1 138 ? -3.478 -15.329 7.607 1.00 75.69 138 THR A C 1
ATOM 1118 O O . THR A 1 138 ? -4.413 -15.484 8.389 1.00 75.69 138 THR A O 1
ATOM 1121 N N . VAL A 1 139 ? -3.656 -14.988 6.330 1.00 82.38 139 VAL A N 1
ATOM 1122 C CA . VAL A 1 139 ? -4.978 -14.841 5.705 1.00 82.38 139 VAL A CA 1
ATOM 1123 C C . VAL A 1 139 ? -5.123 -15.885 4.606 1.00 82.38 139 VAL A C 1
ATOM 1125 O O . VAL A 1 139 ? -4.260 -15.996 3.738 1.00 82.38 139 VAL A O 1
ATOM 1128 N N . GLN A 1 140 ? -6.205 -16.654 4.650 1.00 82.38 140 GLN A N 1
ATOM 1129 C CA . GLN A 1 140 ? -6.569 -17.629 3.627 1.00 82.38 140 GLN A CA 1
ATOM 1130 C C . GLN A 1 140 ? -7.967 -17.313 3.111 1.00 82.38 140 GLN A C 1
ATOM 1132 O O . GLN A 1 140 ? -8.854 -16.947 3.879 1.00 82.38 140 GLN A O 1
ATOM 1137 N N . GLN A 1 141 ? -8.162 -17.471 1.809 1.00 85.19 141 GLN A N 1
ATOM 1138 C CA . GLN A 1 141 ? -9.472 -17.356 1.188 1.00 85.19 141 GLN A CA 1
ATOM 1139 C C . GLN A 1 141 ? -9.981 -18.758 0.855 1.00 85.19 141 GLN A C 1
ATOM 1141 O O . GLN A 1 141 ? -9.276 -19.523 0.198 1.00 85.19 141 GLN A O 1
ATOM 1146 N N . LEU A 1 142 ? -11.205 -19.070 1.276 1.00 80.88 142 LEU A N 1
ATOM 1147 C CA . LEU A 1 142 ? -11.900 -20.309 0.937 1.00 80.88 142 LEU A CA 1
ATOM 1148 C C . LEU A 1 142 ? -13.293 -19.950 0.425 1.00 80.88 142 LEU A C 1
ATOM 1150 O O . LEU A 1 142 ? -14.133 -19.498 1.198 1.00 80.88 142 LEU A O 1
ATOM 1154 N N . ASP A 1 143 ? -13.523 -20.121 -0.876 1.00 85.00 143 ASP A N 1
ATOM 1155 C CA . ASP A 1 143 ? -14.779 -19.775 -1.548 1.00 85.00 143 ASP A CA 1
ATOM 1156 C C . ASP A 1 143 ? -15.251 -18.341 -1.217 1.00 85.00 143 ASP A C 1
ATOM 1158 O O . ASP A 1 143 ? -14.619 -17.362 -1.636 1.00 85.00 143 ASP A O 1
ATOM 1162 N N . ASN A 1 144 ? -16.329 -18.229 -0.433 1.00 89.50 144 ASN A N 1
ATOM 1163 C CA . ASN A 1 144 ? -16.968 -16.983 0.002 1.00 89.50 144 ASN A CA 1
ATOM 1164 C C . ASN A 1 144 ? -16.568 -16.555 1.426 1.00 89.50 144 ASN A C 1
ATOM 1166 O O . ASN A 1 144 ? -17.223 -15.699 2.016 1.00 89.50 144 ASN A O 1
ATOM 1170 N N . MET A 1 145 ? -15.511 -17.141 1.987 1.00 92.19 145 MET A N 1
ATOM 1171 C CA . MET A 1 145 ? -15.036 -16.872 3.343 1.00 92.19 145 MET A CA 1
ATOM 1172 C C . MET A 1 145 ? -13.562 -16.459 3.359 1.00 92.19 145 MET A C 1
ATOM 1174 O O . MET A 1 145 ? -12.753 -16.860 2.515 1.00 92.19 145 MET A O 1
ATOM 1178 N N . ILE A 1 146 ? -13.213 -15.680 4.376 1.00 92.69 146 ILE A N 1
ATOM 1179 C CA . ILE A 1 146 ? -11.853 -15.324 4.761 1.00 92.69 146 ILE A CA 1
ATOM 1180 C C . ILE A 1 146 ? -11.553 -15.952 6.119 1.00 92.69 146 ILE A C 1
ATOM 1182 O O . ILE A 1 146 ? -12.309 -15.797 7.076 1.00 92.69 146 ILE A O 1
ATOM 1186 N N . ILE A 1 147 ? -10.418 -16.638 6.200 1.00 89.06 147 ILE A N 1
ATOM 1187 C CA . ILE A 1 147 ? -9.867 -17.198 7.430 1.00 89.06 147 ILE A CA 1
ATOM 1188 C C . ILE A 1 147 ? -8.647 -16.366 7.801 1.00 89.06 147 ILE A C 1
ATOM 1190 O O . ILE A 1 147 ? -7.662 -16.331 7.062 1.00 89.06 147 ILE A O 1
ATOM 1194 N N . LYS A 1 148 ? -8.705 -15.701 8.951 1.00 91.06 148 LYS A N 1
ATOM 1195 C CA . LYS A 1 148 ? -7.590 -14.936 9.505 1.00 91.06 148 LYS A CA 1
ATOM 1196 C C . LYS A 1 148 ? -7.084 -15.600 10.776 1.00 91.06 148 LYS A C 1
ATOM 1198 O O . LYS A 1 148 ? -7.801 -15.634 11.771 1.00 91.06 148 LYS A O 1
ATOM 1203 N N . SER A 1 149 ? -5.845 -16.074 10.755 1.00 87.00 149 SER A N 1
ATOM 1204 C CA . SER A 1 149 ? -5.219 -16.823 11.849 1.00 87.00 149 SER A CA 1
ATOM 1205 C C . SER A 1 149 ? -3.996 -16.103 12.406 1.00 87.00 149 SER A C 1
ATOM 1207 O O . SER A 1 149 ? -3.235 -15.492 11.656 1.00 87.00 149 SER A O 1
ATOM 1209 N N . SER A 1 150 ? -3.791 -16.184 13.720 1.00 85.44 150 SER A N 1
ATOM 1210 C CA . SER A 1 150 ? -2.635 -15.619 14.431 1.00 85.44 150 SER A CA 1
ATOM 1211 C C . SER A 1 150 ? -2.566 -16.171 15.858 1.00 85.44 150 SER A C 1
ATOM 1213 O O . SER A 1 150 ? -3.446 -16.926 16.276 1.00 85.44 150 SER A O 1
ATOM 1215 N N . SER A 1 151 ? -1.542 -15.792 16.625 1.00 85.62 151 SER A N 1
ATOM 1216 C CA . SER A 1 151 ? -1.507 -16.063 18.064 1.00 85.62 151 SER A CA 1
ATOM 1217 C C . SER A 1 151 ? -2.773 -15.556 18.765 1.00 85.62 151 SER A C 1
ATOM 1219 O O . SER A 1 151 ? -3.381 -14.561 18.349 1.00 85.62 151 SER A O 1
ATOM 1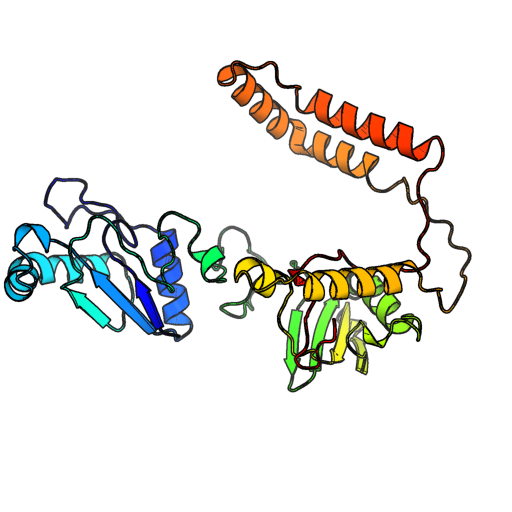221 N N . ILE A 1 152 ? -3.159 -16.245 19.841 1.00 83.75 152 ILE A N 1
ATOM 1222 C CA . ILE A 1 152 ? -4.351 -15.907 20.629 1.00 83.75 152 ILE A CA 1
ATOM 1223 C C . ILE A 1 152 ? -4.313 -14.438 21.055 1.00 83.75 152 ILE A C 1
ATOM 1225 O O . ILE A 1 152 ? -5.284 -13.727 20.808 1.00 83.75 152 ILE A O 1
ATOM 1229 N N . ASP A 1 153 ? -3.190 -13.980 21.615 1.00 85.19 153 ASP A N 1
ATOM 1230 C CA . ASP A 1 153 ? -3.019 -12.622 22.148 1.00 85.19 153 ASP A CA 1
ATOM 1231 C C . ASP A 1 153 ? -3.190 -11.535 21.083 1.00 85.19 153 ASP A C 1
ATOM 1233 O O . ASP A 1 153 ? -3.816 -10.507 21.340 1.00 85.19 153 ASP A O 1
ATOM 1237 N N . CYS A 1 154 ? -2.714 -11.776 19.859 1.00 85.38 154 CYS A N 1
ATOM 1238 C CA . CYS A 1 154 ? -2.847 -10.815 18.766 1.00 85.38 154 CYS A CA 1
ATOM 1239 C C . CYS A 1 154 ? -4.298 -10.646 18.288 1.00 85.38 154 CYS A C 1
ATOM 1241 O O . CYS A 1 154 ? -4.662 -9.553 17.859 1.00 85.38 154 CYS A O 1
ATOM 1243 N N . LEU A 1 155 ? -5.133 -11.692 18.360 1.00 88.88 155 LEU A N 1
ATOM 1244 C CA . LEU A 1 155 ? -6.517 -11.638 17.865 1.00 88.88 155 LEU A CA 1
ATOM 1245 C C . LEU A 1 155 ? -7.557 -11.311 18.932 1.00 88.88 155 LEU A C 1
ATOM 1247 O O . LEU A 1 155 ? -8.710 -11.091 18.567 1.00 88.88 155 LEU A O 1
ATOM 1251 N N . GLN A 1 156 ? -7.201 -11.246 20.220 1.00 88.56 156 GLN A N 1
ATOM 1252 C CA . GLN A 1 156 ? -8.192 -11.040 21.289 1.00 88.56 156 GLN A CA 1
ATOM 1253 C C . GLN A 1 156 ? -9.051 -9.789 21.062 1.00 88.56 156 GLN A C 1
ATOM 1255 O O . GLN A 1 156 ? -10.271 -9.853 21.205 1.00 88.56 156 GLN A O 1
ATOM 1260 N N . GLY A 1 157 ? -8.433 -8.672 20.661 1.00 87.25 157 GLY A N 1
ATOM 1261 C CA . GLY A 1 157 ? -9.145 -7.416 20.411 1.00 87.25 157 GLY A CA 1
ATOM 1262 C C . GLY A 1 157 ? -10.107 -7.491 19.224 1.00 87.25 157 GLY A C 1
ATOM 1263 O O . GLY A 1 157 ? -11.234 -7.012 19.307 1.00 87.25 157 GLY A O 1
ATOM 1264 N N . GLU A 1 158 ? -9.700 -8.139 18.134 1.00 90.62 158 GLU A N 1
ATOM 1265 C CA . GLU A 1 158 ? -10.531 -8.286 16.934 1.00 90.62 158 GLU A CA 1
ATOM 1266 C C . GLU A 1 158 ? -11.659 -9.305 17.140 1.00 90.62 158 GLU A C 1
ATOM 1268 O O . GLU A 1 158 ? -12.797 -9.063 16.748 1.00 90.62 158 GLU A O 1
ATOM 1273 N N . ILE A 1 159 ? -11.380 -10.403 17.850 1.00 92.00 159 ILE A N 1
ATOM 1274 C CA . ILE A 1 159 ? -12.391 -11.362 18.316 1.00 92.00 159 ILE A CA 1
ATOM 1275 C C . ILE A 1 159 ? -13.431 -10.660 19.191 1.00 92.00 159 ILE A C 1
ATOM 1277 O O . ILE A 1 159 ? -14.632 -10.870 19.012 1.00 92.00 159 ILE A O 1
ATOM 1281 N N . TYR A 1 160 ? -12.982 -9.829 20.136 1.00 90.06 160 TYR A N 1
ATOM 1282 C CA . TYR A 1 160 ? -13.879 -9.045 20.978 1.00 90.06 160 TYR A CA 1
ATOM 1283 C C . TYR A 1 160 ? -14.733 -8.096 20.134 1.00 90.06 160 TYR A C 1
ATOM 1285 O O . TYR A 1 160 ? -15.944 -8.045 20.335 1.00 90.06 160 TYR A O 1
ATOM 1293 N N . PHE A 1 161 ? -14.131 -7.397 19.168 1.00 90.50 161 PHE A N 1
ATOM 1294 C CA . PHE A 1 161 ? -14.846 -6.501 18.263 1.00 90.50 161 PHE A CA 1
ATOM 1295 C C . PHE A 1 161 ? -15.972 -7.229 17.518 1.00 90.50 161 PHE A C 1
ATOM 1297 O O . PHE A 1 161 ? -17.131 -6.859 17.688 1.00 90.50 161 PHE A O 1
ATOM 1304 N N . TYR A 1 162 ? -15.670 -8.313 16.793 1.00 91.62 162 TYR A N 1
ATOM 1305 C CA . TYR A 1 162 ? -16.676 -9.049 16.012 1.00 91.62 162 TYR A CA 1
ATOM 1306 C C . TYR A 1 162 ? -17.803 -9.647 16.865 1.00 91.62 162 TYR A C 1
ATOM 1308 O O . TYR A 1 162 ? -18.946 -9.710 16.416 1.00 91.62 162 TYR A O 1
ATOM 1316 N N . ARG A 1 163 ? -17.517 -10.050 18.109 1.00 90.25 163 ARG A N 1
ATOM 1317 C CA . ARG A 1 163 ? -18.545 -10.545 19.043 1.00 90.25 163 ARG A CA 1
ATOM 1318 C C . ARG A 1 163 ? -19.484 -9.454 19.557 1.00 90.25 163 ARG A C 1
ATOM 1320 O O . ARG A 1 163 ? -20.588 -9.779 19.981 1.00 90.25 163 ARG A O 1
ATOM 1327 N N . ASN A 1 164 ? -19.060 -8.191 19.528 1.00 88.56 164 ASN A N 1
ATOM 1328 C CA . ASN A 1 164 ? -19.752 -7.085 20.189 1.00 88.56 164 ASN A CA 1
ATOM 1329 C C . ASN A 1 164 ? -20.201 -5.970 19.228 1.00 88.56 164 ASN A C 1
ATOM 1331 O O . ASN A 1 164 ? -20.586 -4.898 19.694 1.00 88.56 164 ASN A O 1
ATOM 1335 N N . ILE A 1 165 ? -20.186 -6.196 17.906 1.00 89.75 165 ILE A N 1
ATOM 1336 C CA . ILE A 1 165 ? -20.642 -5.193 16.929 1.00 89.75 165 ILE A CA 1
ATOM 1337 C C . ILE A 1 165 ? -22.136 -4.884 17.153 1.00 89.75 165 ILE A C 1
ATOM 1339 O O . ILE A 1 165 ? -22.972 -5.799 17.033 1.00 89.75 165 ILE A O 1
ATOM 1343 N N . PRO A 1 166 ? -22.500 -3.613 17.425 1.00 90.12 166 PRO A N 1
ATOM 1344 C CA . PRO A 1 166 ? -23.885 -3.202 17.589 1.00 90.12 166 PRO A CA 1
ATOM 1345 C C . PRO A 1 166 ? -24.734 -3.535 16.358 1.00 90.12 166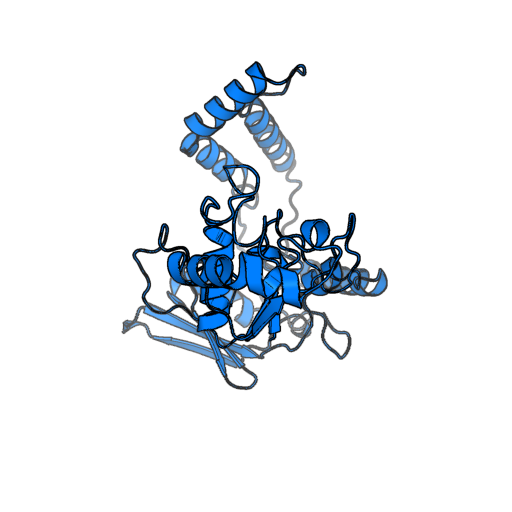 PRO A C 1
ATOM 1347 O O . PRO A 1 166 ? -24.276 -3.347 15.228 1.00 90.12 166 PRO A O 1
ATOM 1350 N N . PRO A 1 167 ? -26.000 -3.959 16.536 1.00 91.00 167 PRO A N 1
ATOM 1351 C CA . PRO A 1 167 ? -26.883 -4.266 15.411 1.00 91.00 167 PRO A CA 1
ATOM 1352 C C . PRO A 1 167 ? -27.047 -3.119 14.401 1.00 91.00 167 PRO A C 1
ATOM 1354 O O . PRO A 1 167 ? -27.245 -3.383 13.223 1.00 91.00 167 PRO A O 1
ATOM 1357 N N . SER A 1 168 ? -26.933 -1.860 14.840 1.00 91.94 168 SER A N 1
ATOM 1358 C CA . SER A 1 168 ? -27.114 -0.660 14.007 1.00 91.94 168 SER A CA 1
ATOM 1359 C C . SER A 1 168 ? -26.003 -0.401 12.981 1.00 91.94 168 SER A C 1
ATOM 1361 O O . SER A 1 168 ? -26.192 0.424 12.082 1.00 91.94 168 SER A O 1
ATOM 1363 N N . ILE A 1 169 ? -24.851 -1.056 13.132 1.00 93.06 169 ILE A N 1
ATOM 1364 C CA . ILE A 1 169 ? -23.678 -0.904 12.255 1.00 93.06 169 ILE A CA 1
ATOM 1365 C C . ILE A 1 169 ? -23.111 -2.247 11.793 1.00 93.06 169 ILE A C 1
ATOM 1367 O O . ILE A 1 169 ? -22.030 -2.292 11.215 1.00 93.06 169 ILE A O 1
ATOM 1371 N N . ARG A 1 170 ? -23.810 -3.354 12.062 1.00 92.12 170 ARG A N 1
ATOM 1372 C CA . ARG A 1 170 ? -23.344 -4.701 11.711 1.00 92.12 170 ARG A CA 1
ATOM 1373 C C . ARG A 1 170 ? -23.213 -4.902 10.201 1.00 92.12 170 ARG A C 1
ATOM 1375 O O . ARG A 1 170 ? -22.356 -5.661 9.780 1.00 92.12 170 ARG A O 1
ATOM 1382 N N . ASP A 1 171 ? -24.026 -4.200 9.419 1.00 93.81 171 ASP A N 1
ATOM 1383 C CA . ASP A 1 171 ? -24.000 -4.183 7.954 1.00 93.81 171 ASP A CA 1
ATOM 1384 C C . ASP A 1 171 ? -22.732 -3.552 7.356 1.00 93.81 171 ASP A C 1
ATOM 1386 O O . ASP A 1 171 ? -22.468 -3.753 6.178 1.00 93.81 171 ASP A O 1
ATOM 1390 N N . LEU A 1 172 ? -21.950 -2.809 8.148 1.00 93.69 172 LEU A N 1
ATOM 1391 C CA . LEU A 1 172 ? -20.716 -2.144 7.703 1.00 93.69 172 LEU A CA 1
ATOM 1392 C C . LEU A 1 172 ? -19.460 -3.019 7.860 1.00 93.69 172 LEU A C 1
ATOM 1394 O O . LEU A 1 172 ? -18.350 -2.567 7.586 1.00 93.69 172 LEU A O 1
ATOM 1398 N N . PHE A 1 173 ? -19.602 -4.246 8.368 1.00 93.50 173 PHE A N 1
ATOM 1399 C CA . PHE A 1 173 ? -18.483 -5.149 8.631 1.00 93.50 173 PHE A CA 1
ATOM 1400 C C . PHE A 1 173 ? -18.785 -6.552 8.097 1.00 93.50 173 PHE A C 1
ATOM 1402 O O . PHE A 1 173 ? -19.951 -6.945 8.059 1.00 93.50 173 PHE A O 1
ATOM 1409 N N . PRO A 1 174 ? -17.756 -7.342 7.735 1.00 94.00 174 PRO A N 1
ATOM 1410 C CA . PRO A 1 174 ? -17.950 -8.727 7.322 1.00 94.00 174 PRO A CA 1
ATOM 1411 C C . PRO A 1 174 ? -18.706 -9.542 8.371 1.00 94.00 174 PRO A C 1
ATOM 1413 O O . PRO A 1 174 ? -18.417 -9.449 9.570 1.00 94.00 174 PRO A O 1
ATOM 1416 N N . GLN A 1 175 ? -19.641 -10.385 7.936 1.00 94.06 175 GLN A N 1
ATOM 1417 C CA . GLN A 1 175 ? -20.346 -11.252 8.867 1.00 94.06 175 GLN A CA 1
ATOM 1418 C C . GLN A 1 175 ? -19.384 -12.282 9.478 1.00 94.06 175 GLN A C 1
ATOM 1420 O O . GLN A 1 175 ? -18.700 -13.021 8.769 1.00 94.06 175 GLN A O 1
ATOM 1425 N N . LEU A 1 176 ? -19.345 -12.356 10.811 1.00 95.56 176 LEU A N 1
ATOM 1426 C CA . LEU A 1 176 ? -18.622 -13.408 11.521 1.00 95.56 176 LEU A CA 1
ATOM 1427 C C . LEU A 1 176 ? -19.366 -14.741 11.353 1.00 95.56 176 LEU A C 1
ATOM 1429 O O . LEU A 1 176 ? -20.533 -14.838 11.729 1.00 95.56 176 LEU A O 1
ATOM 1433 N N . ASP A 1 177 ? -18.678 -15.766 10.852 1.00 95.25 177 ASP A N 1
ATOM 1434 C CA . ASP A 1 177 ? -19.191 -17.138 10.829 1.00 95.25 177 ASP A CA 1
ATOM 1435 C C . ASP A 1 177 ? -18.879 -17.835 12.158 1.00 95.25 177 ASP A C 1
ATOM 1437 O O . ASP A 1 177 ? -19.776 -18.177 12.931 1.00 95.25 177 ASP A O 1
ATOM 1441 N N . ARG A 1 178 ? -17.587 -17.990 12.474 1.00 95.88 178 ARG A N 1
ATOM 1442 C CA . ARG A 1 178 ? -17.136 -18.627 13.718 1.00 95.88 178 ARG A CA 1
ATOM 1443 C C . ARG A 1 178 ? -15.701 -18.259 14.076 1.00 95.88 178 ARG A C 1
ATOM 1445 O O . ARG A 1 178 ? -14.967 -17.643 13.306 1.00 95.88 178 ARG A O 1
ATOM 1452 N N . ILE A 1 179 ? -15.305 -18.655 15.282 1.00 96.12 179 ILE A N 1
ATOM 1453 C CA . ILE A 1 179 ? -13.957 -18.462 15.818 1.00 96.12 179 ILE A CA 1
ATOM 1454 C C . ILE A 1 179 ? -13.447 -19.814 16.296 1.00 96.12 179 ILE A C 1
ATOM 1456 O O . ILE A 1 179 ? -14.095 -20.467 17.114 1.00 96.12 179 ILE A O 1
ATOM 1460 N N . GLU A 1 180 ? -12.282 -20.214 15.804 1.00 93.25 180 GLU A N 1
ATOM 1461 C CA . GLU A 1 180 ? -11.625 -21.469 16.159 1.00 93.25 180 GLU A CA 1
ATOM 1462 C C . GLU A 1 180 ? -10.366 -21.159 16.972 1.00 93.25 180 GLU A C 1
ATOM 1464 O O . GLU A 1 180 ? -9.513 -20.394 16.529 1.00 93.25 180 GLU A O 1
ATOM 1469 N N . THR A 1 181 ? -10.231 -21.739 18.165 1.00 91.38 181 THR A N 1
ATOM 1470 C CA . THR A 1 181 ? -9.057 -21.536 19.027 1.00 91.38 181 THR A CA 1
ATOM 1471 C C . THR A 1 181 ? -8.429 -22.875 19.372 1.00 91.38 181 THR A C 1
ATOM 1473 O O . THR A 1 181 ? -9.061 -23.719 20.005 1.00 91.38 181 THR A O 1
ATOM 1476 N N . ASN A 1 182 ? -7.160 -23.043 19.009 1.00 84.69 182 ASN A N 1
ATOM 1477 C CA . ASN A 1 182 ? -6.329 -24.158 19.432 1.00 84.69 182 ASN A CA 1
ATOM 1478 C C . ASN A 1 182 ? -5.399 -23.676 20.553 1.00 84.69 182 ASN A C 1
ATOM 1480 O O . ASN A 1 182 ? -4.399 -23.001 20.299 1.00 84.69 182 ASN A O 1
ATOM 1484 N N . LYS A 1 183 ? -5.753 -24.004 21.801 1.00 85.31 183 LYS A N 1
ATOM 1485 C CA . LYS A 1 183 ? -4.985 -23.593 22.986 1.00 85.31 183 LYS A CA 1
ATOM 1486 C C . LYS A 1 183 ? -3.602 -24.241 23.037 1.00 85.31 183 LYS A C 1
ATOM 1488 O O . LYS A 1 183 ? -2.661 -23.568 23.438 1.00 85.31 183 LYS A O 1
ATOM 1493 N N . ASP A 1 184 ? -3.477 -25.485 22.580 1.00 74.12 184 ASP A N 1
ATOM 1494 C CA . ASP A 1 184 ? -2.211 -26.227 22.598 1.00 74.12 184 ASP A CA 1
ATOM 1495 C C . ASP A 1 184 ? -1.199 -25.630 21.613 1.00 74.12 184 ASP A C 1
ATOM 1497 O O . ASP A 1 184 ? -0.012 -25.532 21.907 1.00 74.12 184 ASP A O 1
ATOM 1501 N N . ALA A 1 185 ? -1.683 -25.171 20.456 1.00 72.62 185 ALA A N 1
ATOM 1502 C CA . ALA A 1 185 ? -0.873 -24.479 19.457 1.00 72.62 185 ALA A CA 1
ATOM 1503 C C . ALA A 1 185 ? -0.734 -22.966 19.716 1.00 72.62 185 ALA A C 1
ATOM 1505 O O . ALA A 1 185 ? 0.029 -22.302 19.019 1.00 72.62 185 ALA A O 1
ATOM 1506 N N . GLY A 1 186 ? -1.482 -22.401 20.671 1.00 79.69 186 GLY A N 1
ATOM 1507 C CA . GLY A 1 186 ? -1.496 -20.963 20.953 1.00 79.69 186 GLY A CA 1
ATOM 1508 C C . GLY A 1 186 ? -2.078 -20.099 19.826 1.00 79.69 186 GLY A C 1
ATOM 1509 O O . GLY A 1 186 ? -1.751 -18.914 19.739 1.00 79.69 186 GLY A O 1
ATOM 1510 N N . ILE A 1 187 ? -2.927 -20.664 18.959 1.00 82.56 187 ILE A N 1
ATOM 1511 C CA . ILE A 1 187 ? -3.437 -20.018 17.736 1.00 82.56 187 ILE A CA 1
ATOM 1512 C C . ILE A 1 187 ? -4.958 -19.851 17.803 1.00 82.56 187 ILE A C 1
ATOM 1514 O O . ILE A 1 187 ? -5.682 -20.764 18.203 1.00 82.56 187 ILE A O 1
ATOM 1518 N N . SER A 1 188 ? -5.441 -18.701 17.338 1.00 90.19 188 SER A N 1
ATOM 1519 C CA . SER A 1 188 ? -6.852 -18.451 17.040 1.00 90.19 188 SER A CA 1
ATOM 1520 C C . SER A 1 188 ? -7.041 -18.141 15.557 1.00 90.19 188 SER A C 1
ATOM 1522 O O . SER A 1 188 ? -6.155 -17.577 14.916 1.00 90.19 188 SER A O 1
ATOM 1524 N N . SER A 1 189 ? -8.215 -18.475 15.031 1.00 92.56 189 SER A N 1
ATOM 1525 C CA . SER A 1 189 ? -8.651 -18.161 13.674 1.00 92.56 189 SER A CA 1
ATOM 1526 C C . SER A 1 189 ? -10.039 -17.533 13.702 1.00 92.56 189 SER A C 1
ATOM 1528 O O . SER A 1 189 ? -10.946 -18.058 14.348 1.00 92.56 189 SER A O 1
ATOM 1530 N N . ILE A 1 190 ? -10.205 -16.418 12.997 1.00 95.56 190 ILE A N 1
ATOM 1531 C CA . ILE A 1 190 ? -11.492 -15.765 12.758 1.00 95.56 190 ILE A CA 1
ATOM 1532 C C . ILE A 1 190 ? -11.927 -16.125 11.341 1.00 95.56 190 ILE A C 1
ATOM 1534 O O . ILE A 1 190 ? -11.193 -15.853 10.389 1.00 95.56 190 ILE A O 1
ATOM 1538 N N . ILE A 1 191 ? -13.097 -16.743 11.214 1.00 95.62 191 ILE A N 1
ATOM 1539 C CA . ILE A 1 191 ? -13.702 -17.094 9.933 1.00 95.62 191 ILE A CA 1
ATOM 1540 C C . ILE A 1 191 ? -14.865 -16.135 9.707 1.00 95.62 191 ILE A C 1
ATOM 1542 O O . ILE A 1 191 ? -15.779 -16.051 10.530 1.00 95.62 191 ILE A O 1
ATOM 1546 N N . MET A 1 192 ? -14.798 -15.380 8.618 1.00 96.00 192 MET A N 1
ATOM 1547 C CA . MET A 1 192 ? -15.748 -14.319 8.296 1.00 96.00 192 MET A CA 1
ATOM 1548 C C . MET A 1 192 ? -16.064 -14.300 6.806 1.00 96.00 192 MET A C 1
ATOM 1550 O O . MET A 1 192 ? -15.307 -14.828 5.992 1.00 96.00 192 MET A O 1
ATOM 1554 N N . GLU A 1 193 ? -17.171 -13.666 6.457 1.00 95.44 193 GLU A N 1
ATOM 1555 C CA . GLU A 1 193 ? -17.586 -13.441 5.080 1.00 95.44 193 GLU A CA 1
ATOM 1556 C C . GLU A 1 193 ? -16.497 -12.737 4.258 1.00 95.44 193 GLU A C 1
ATOM 1558 O O . GLU A 1 193 ? -15.814 -11.818 4.718 1.00 95.44 193 GLU A O 1
ATOM 1563 N N . LYS A 1 194 ? -16.353 -13.149 2.998 1.00 93.00 194 LYS A N 1
ATOM 1564 C CA . LYS A 1 194 ? -15.574 -12.409 2.013 1.00 93.00 194 LYS A CA 1
ATOM 1565 C C . LYS A 1 194 ? -16.438 -11.328 1.364 1.00 93.00 194 LYS A C 1
ATOM 1567 O O . LYS A 1 194 ? -17.325 -11.630 0.570 1.00 93.00 194 LYS A O 1
ATOM 1572 N N . ILE A 1 195 ? -16.077 -10.068 1.585 1.00 92.38 195 ILE A N 1
ATOM 1573 C CA . ILE A 1 195 ? -16.698 -8.937 0.891 1.00 92.38 195 ILE A CA 1
ATOM 1574 C C . ILE A 1 195 ? -16.069 -8.759 -0.493 1.00 92.38 195 ILE A C 1
ATOM 1576 O O . ILE A 1 195 ? -14.856 -8.591 -0.630 1.00 92.38 195 ILE A O 1
ATOM 1580 N N . ASN A 1 196 ? -16.906 -8.779 -1.531 1.00 89.12 196 ASN A N 1
ATOM 1581 C CA . ASN A 1 196 ? -16.499 -8.455 -2.894 1.00 89.12 196 ASN A CA 1
ATOM 1582 C C . ASN A 1 196 ? -16.777 -6.972 -3.156 1.00 89.12 196 ASN A C 1
ATOM 1584 O O . ASN A 1 196 ? -17.929 -6.558 -3.267 1.00 89.12 196 ASN A O 1
ATOM 1588 N N . GLY A 1 197 ? -15.724 -6.170 -3.271 1.00 88.56 197 GLY A N 1
ATOM 1589 C CA . GLY A 1 197 ? -15.840 -4.741 -3.534 1.00 88.56 197 GLY A CA 1
ATOM 1590 C C . GLY A 1 197 ? -14.527 -4.132 -4.004 1.00 88.56 197 GLY A C 1
ATOM 1591 O O . GLY A 1 197 ? -13.475 -4.772 -3.979 1.00 88.56 197 GLY A O 1
ATOM 1592 N N . THR A 1 198 ? -14.600 -2.879 -4.432 1.00 88.00 198 THR A N 1
ATOM 1593 C CA . THR A 1 198 ? -13.441 -2.087 -4.851 1.00 88.00 198 THR A CA 1
ATOM 1594 C C . THR A 1 198 ? -12.994 -1.211 -3.693 1.00 88.00 198 THR A C 1
ATOM 1596 O O . THR A 1 198 ? -13.814 -0.500 -3.121 1.00 88.00 198 THR A O 1
ATOM 1599 N N . THR A 1 199 ? -11.709 -1.214 -3.341 1.00 91.69 199 THR A N 1
ATOM 1600 C CA . THR A 1 199 ? -11.234 -0.363 -2.240 1.00 91.69 199 THR A CA 1
ATOM 1601 C C . THR A 1 199 ? -11.364 1.119 -2.578 1.00 91.69 199 THR A C 1
ATOM 1603 O O . THR A 1 199 ? -11.180 1.533 -3.727 1.00 91.69 199 THR A O 1
ATOM 1606 N N . TYR A 1 200 ? -11.600 1.953 -1.568 1.00 92.00 200 TYR A N 1
ATOM 1607 C CA . TYR A 1 200 ? -11.566 3.406 -1.743 1.00 92.00 200 TYR A CA 1
ATOM 1608 C C . TYR A 1 200 ? -10.190 3.899 -2.205 1.00 92.00 200 TYR A C 1
ATOM 1610 O O . TYR A 1 200 ? -10.110 4.889 -2.931 1.00 92.00 200 TYR A O 1
ATOM 1618 N N . SER A 1 201 ? -9.112 3.179 -1.869 1.00 88.81 201 SER A N 1
ATOM 1619 C CA . SER A 1 201 ? -7.775 3.471 -2.391 1.00 88.81 201 SER A CA 1
ATOM 1620 C C . SER A 1 201 ? -7.738 3.305 -3.903 1.00 88.81 201 SER A C 1
ATOM 1622 O O . SER A 1 201 ? -7.294 4.217 -4.590 1.00 88.81 201 SER A O 1
ATOM 1624 N N . HIS A 1 202 ? -8.269 2.196 -4.424 1.00 82.50 202 HIS A N 1
ATOM 1625 C CA . HIS A 1 202 ? -8.341 1.963 -5.864 1.00 82.50 202 HIS A CA 1
ATOM 1626 C C . HIS A 1 202 ? -9.217 3.009 -6.565 1.00 82.50 202 HIS A C 1
ATOM 1628 O O . HIS A 1 202 ? -8.853 3.499 -7.633 1.00 82.50 202 HIS A O 1
ATOM 1634 N N . LEU A 1 203 ? -10.347 3.394 -5.960 1.00 84.00 203 LEU A N 1
ATOM 1635 C CA . LEU A 1 203 ? -11.191 4.464 -6.498 1.00 84.00 203 LEU A CA 1
ATOM 1636 C C . LEU A 1 203 ? -10.442 5.798 -6.565 1.00 84.00 203 LEU A C 1
ATOM 1638 O O . LEU A 1 203 ? -10.554 6.505 -7.560 1.00 84.00 203 LEU A O 1
ATOM 1642 N N . PHE A 1 204 ? -9.682 6.145 -5.528 1.00 86.00 204 PHE A N 1
ATOM 1643 C CA . PHE A 1 204 ? -8.919 7.388 -5.483 1.00 86.00 204 PHE A CA 1
ATOM 1644 C C . PHE A 1 204 ? -7.788 7.407 -6.519 1.00 86.00 204 PHE A C 1
ATOM 1646 O O . PHE A 1 204 ? -7.700 8.350 -7.303 1.00 86.00 204 PHE A O 1
ATOM 1653 N N . THR A 1 205 ? -6.964 6.356 -6.576 1.00 81.69 205 THR A N 1
ATOM 1654 C CA . THR A 1 205 ? -5.807 6.296 -7.487 1.00 81.69 205 THR A CA 1
ATOM 1655 C C . THR A 1 205 ? -6.210 6.263 -8.956 1.00 81.69 205 THR A C 1
ATOM 1657 O O . THR A 1 205 ? -5.481 6.773 -9.795 1.00 81.69 205 THR A O 1
ATOM 1660 N N . ASN A 1 206 ? -7.384 5.708 -9.269 1.00 77.75 206 ASN A N 1
ATOM 1661 C CA . ASN A 1 206 ? -7.917 5.651 -10.633 1.00 77.75 206 ASN A CA 1
ATOM 1662 C C . ASN A 1 206 ? -8.885 6.805 -10.946 1.00 77.75 206 ASN A C 1
ATOM 1664 O O . ASN A 1 206 ? -9.688 6.695 -11.870 1.00 77.75 206 ASN A O 1
ATOM 1668 N N . LEU A 1 207 ? -8.867 7.888 -10.154 1.00 86.50 207 LEU A N 1
ATOM 1669 C CA . LEU A 1 207 ? -9.714 9.078 -10.345 1.00 86.50 207 LEU A CA 1
ATOM 1670 C C . LEU A 1 207 ? -11.221 8.761 -10.451 1.00 86.50 207 LEU A C 1
ATOM 1672 O O . LEU A 1 207 ? -12.000 9.481 -11.069 1.00 86.50 207 LEU A O 1
ATOM 1676 N N . CYS A 1 208 ? -11.641 7.673 -9.811 1.00 88.25 208 CYS A N 1
ATOM 1677 C CA . CYS A 1 208 ? -13.012 7.177 -9.763 1.00 88.25 208 CYS A CA 1
ATOM 1678 C C . CYS A 1 208 ? -13.732 7.567 -8.459 1.00 88.25 208 CYS A C 1
ATOM 1680 O O . CYS A 1 208 ? -14.906 7.232 -8.270 1.00 88.25 208 CYS A O 1
ATOM 1682 N N . LEU A 1 209 ? -13.070 8.253 -7.525 1.00 91.31 209 LEU A N 1
ATOM 1683 C CA . LEU A 1 209 ? -13.690 8.716 -6.285 1.00 91.31 209 LEU A CA 1
ATOM 1684 C C . LEU A 1 209 ? -14.506 9.998 -6.522 1.00 91.31 209 LEU A C 1
ATOM 1686 O O . LEU A 1 209 ? -14.006 11.110 -6.409 1.00 91.31 209 LEU A O 1
ATOM 1690 N N . THR A 1 210 ? -15.789 9.835 -6.835 1.00 94.50 210 THR A N 1
ATOM 1691 C CA . THR A 1 210 ? -16.750 10.949 -6.926 1.00 94.50 210 THR A CA 1
ATOM 1692 C C . THR A 1 210 ? -17.127 11.483 -5.540 1.00 94.50 210 THR A C 1
ATOM 1694 O O . THR A 1 210 ? -17.113 10.712 -4.576 1.00 94.50 210 THR A O 1
ATOM 1697 N N . GLU A 1 211 ? -17.620 12.720 -5.458 1.00 96.44 211 GLU A N 1
ATOM 1698 C CA . GLU A 1 211 ? -18.177 13.305 -4.226 1.00 96.44 211 GLU A CA 1
ATOM 1699 C C . GLU A 1 211 ? -19.223 12.395 -3.560 1.00 96.44 211 GLU A C 1
ATOM 1701 O O . GLU A 1 211 ? -19.115 12.096 -2.375 1.00 96.44 211 GLU A O 1
ATOM 1706 N N . GLY A 1 212 ? -20.175 11.850 -4.326 1.00 96.19 212 GLY A N 1
ATOM 1707 C CA . GLY A 1 212 ? -21.201 10.951 -3.784 1.00 96.19 212 GLY A CA 1
ATOM 1708 C C . GLY A 1 212 ? -20.634 9.670 -3.156 1.00 96.19 212 GLY A C 1
ATOM 1709 O O . GLY A 1 212 ? -21.124 9.212 -2.127 1.00 96.19 212 GLY A O 1
ATOM 1710 N N . ARG A 1 213 ? -19.565 9.103 -3.729 1.00 94.56 213 ARG A N 1
ATOM 1711 C CA . ARG A 1 213 ? -18.859 7.939 -3.159 1.00 94.56 213 ARG A CA 1
ATOM 1712 C C . ARG A 1 213 ? -18.123 8.321 -1.876 1.00 94.56 213 ARG A C 1
ATOM 1714 O O . ARG A 1 213 ? -18.192 7.573 -0.905 1.00 94.56 213 ARG A O 1
ATOM 1721 N N . LEU A 1 214 ? -17.463 9.478 -1.843 1.00 96.12 214 LEU A N 1
ATOM 1722 C CA . LEU A 1 214 ? -16.809 9.971 -0.631 1.00 96.12 214 LEU A CA 1
ATOM 1723 C C . LEU A 1 214 ? -17.825 10.225 0.492 1.00 96.12 214 LEU A C 1
ATOM 1725 O O . LEU A 1 214 ? -17.605 9.791 1.620 1.00 96.12 214 LEU A O 1
ATOM 1729 N N . LEU A 1 215 ? -18.964 10.846 0.175 1.00 97.00 215 LEU A N 1
ATOM 1730 C CA . LEU A 1 215 ? -20.043 11.078 1.134 1.00 97.00 215 LEU A CA 1
ATOM 1731 C C . LEU A 1 215 ? -20.556 9.768 1.739 1.00 97.00 215 LEU A C 1
ATOM 1733 O O . LEU A 1 215 ? -20.701 9.696 2.952 1.00 97.00 215 LEU A O 1
ATOM 1737 N N . LYS A 1 216 ? -20.737 8.704 0.945 1.00 95.50 216 LYS A N 1
ATOM 1738 C CA . LYS A 1 216 ? -21.131 7.382 1.472 1.00 95.50 216 LYS A CA 1
ATOM 1739 C C . LYS A 1 216 ? -20.141 6.819 2.493 1.00 95.50 216 LYS A C 1
ATOM 1741 O O . LYS A 1 216 ? -20.558 6.282 3.520 1.00 95.50 216 LYS A O 1
ATOM 1746 N N . PHE A 1 217 ? -18.844 6.960 2.231 1.00 95.69 217 PHE A N 1
ATOM 1747 C CA . PHE A 1 217 ? -17.808 6.535 3.170 1.00 95.69 217 PHE A CA 1
ATOM 1748 C C . PHE A 1 217 ? -17.871 7.335 4.471 1.00 95.69 217 PHE A C 1
ATOM 1750 O O . PHE A 1 217 ? -17.929 6.755 5.554 1.00 95.69 217 PHE A O 1
ATOM 1757 N N . LEU A 1 218 ? -17.960 8.663 4.366 1.00 95.94 218 LEU A N 1
ATOM 1758 C CA . LEU A 1 218 ? -18.080 9.550 5.523 1.00 95.94 218 LEU A CA 1
ATOM 1759 C C . LEU A 1 218 ? -19.357 9.284 6.334 1.00 95.94 218 LEU A C 1
ATOM 1761 O O . LEU A 1 218 ? -19.301 9.252 7.561 1.00 95.94 218 LEU A O 1
ATOM 1765 N N . SER A 1 219 ? -20.489 9.029 5.675 1.00 95.88 219 SER A N 1
ATOM 1766 C CA . SER A 1 219 ? -21.740 8.653 6.341 1.00 95.88 219 SER A CA 1
ATOM 1767 C C . SER A 1 219 ? -21.618 7.322 7.083 1.00 95.88 219 SER A C 1
ATOM 1769 O O . SER A 1 219 ? -22.132 7.193 8.191 1.00 95.88 219 SER A O 1
ATOM 1771 N N . SER A 1 220 ? -20.906 6.345 6.521 1.00 94.62 220 SER A N 1
ATOM 1772 C CA . SER A 1 220 ? -20.670 5.051 7.177 1.00 94.62 220 SER A CA 1
ATOM 1773 C C . SER A 1 220 ? -19.771 5.201 8.407 1.00 94.62 220 SER A C 1
ATOM 1775 O O . SER A 1 220 ? -20.091 4.676 9.472 1.00 94.62 220 SER A O 1
ATOM 1777 N N . LEU A 1 221 ? -18.718 6.022 8.322 1.00 93.12 221 LEU A N 1
ATOM 1778 C CA . LEU A 1 221 ? -17.900 6.379 9.486 1.00 93.12 221 LEU A CA 1
ATOM 1779 C C . LEU A 1 221 ? -18.702 7.104 10.565 1.00 93.12 221 LEU A C 1
ATOM 1781 O O . LEU A 1 221 ? -18.578 6.781 11.745 1.00 93.12 221 LEU A O 1
ATOM 1785 N N . GLN A 1 222 ? -19.558 8.045 10.170 1.00 92.56 222 GLN A N 1
ATOM 1786 C CA . GLN A 1 222 ? -20.421 8.753 11.105 1.00 92.56 222 GLN A CA 1
ATOM 1787 C C . GLN A 1 222 ? -21.366 7.785 11.829 1.00 92.56 222 GLN A C 1
ATOM 1789 O O . GLN A 1 222 ? -21.524 7.889 13.044 1.00 92.56 222 GLN A O 1
ATOM 1794 N N . ARG A 1 223 ? -21.947 6.805 11.121 1.00 93.25 223 ARG A N 1
ATOM 1795 C CA . ARG A 1 223 ? -22.763 5.747 11.740 1.00 93.25 223 ARG A CA 1
ATOM 1796 C C . ARG A 1 223 ? -21.971 4.966 12.786 1.00 93.25 223 ARG A C 1
ATOM 1798 O O . ARG A 1 223 ? -22.488 4.742 13.877 1.00 93.25 223 ARG A O 1
ATOM 1805 N N . ILE A 1 224 ? -20.724 4.598 12.482 1.00 91.62 224 ILE A N 1
ATOM 1806 C CA . ILE A 1 224 ? -19.839 3.913 13.434 1.00 91.62 224 ILE A CA 1
ATOM 1807 C C . ILE A 1 224 ? -19.609 4.789 14.672 1.00 91.62 224 ILE A C 1
ATOM 1809 O O . ILE A 1 224 ? -19.828 4.329 15.792 1.00 91.62 224 ILE A O 1
ATOM 1813 N N . HIS A 1 225 ? -19.236 6.059 14.491 1.00 88.38 225 HIS A N 1
ATOM 1814 C CA . HIS A 1 225 ? -18.904 6.970 15.597 1.00 88.38 225 HIS A CA 1
ATOM 1815 C C . HIS A 1 225 ? -20.101 7.342 16.476 1.00 88.38 225 HIS A C 1
ATOM 1817 O O . HIS A 1 225 ? -19.907 7.630 17.655 1.00 88.38 225 HIS A O 1
ATOM 1823 N N . LEU A 1 226 ? -21.317 7.326 15.922 1.00 88.94 226 LEU A N 1
ATOM 1824 C CA . LEU A 1 226 ? -22.561 7.616 16.644 1.00 88.94 226 LEU A CA 1
ATOM 1825 C C . LEU A 1 226 ? -23.234 6.369 17.240 1.00 88.94 226 LEU A C 1
ATOM 1827 O O . LEU A 1 226 ? -24.254 6.492 17.920 1.00 88.94 226 LEU A O 1
ATOM 1831 N N . SER A 1 227 ? -22.716 5.169 16.973 1.00 88.62 227 SER A N 1
ATOM 1832 C CA . SER A 1 227 ? -23.345 3.935 17.445 1.00 88.62 227 SER A CA 1
ATOM 1833 C C . SER A 1 227 ? -23.094 3.680 18.934 1.00 88.62 227 SER A C 1
ATOM 1835 O O . SER A 1 227 ? -22.021 3.948 19.479 1.00 88.62 227 SER A O 1
ATOM 1837 N N . LEU A 1 228 ? -24.122 3.160 19.605 1.00 82.38 228 LEU A N 1
ATOM 1838 C CA . LEU A 1 228 ? -24.099 2.834 21.029 1.00 82.38 228 LEU A CA 1
ATOM 1839 C C . LEU A 1 228 ? -23.654 1.379 21.243 1.00 82.38 228 LEU A C 1
ATOM 1841 O O . LEU A 1 228 ? -23.970 0.524 20.412 1.00 82.38 228 LEU A O 1
ATOM 1845 N N . PRO A 1 229 ? -22.950 1.077 22.348 1.00 72.19 229 PRO A N 1
ATOM 1846 C CA . PRO A 1 229 ? -22.454 -0.264 22.612 1.00 72.19 229 PRO A CA 1
ATOM 1847 C C . PRO A 1 229 ? -23.595 -1.182 23.074 1.00 72.19 229 PRO A C 1
ATOM 1849 O O . PRO A 1 229 ? -24.608 -0.715 23.596 1.00 72.19 229 PRO A O 1
ATOM 1852 N N . ILE A 1 230 ? -23.418 -2.498 22.912 1.00 68.44 230 ILE A N 1
ATOM 1853 C CA . ILE A 1 230 ? -24.382 -3.507 23.393 1.00 68.44 230 ILE A CA 1
ATOM 1854 C C . ILE A 1 230 ? -24.387 -3.567 24.930 1.00 68.44 230 ILE A C 1
ATOM 1856 O O . ILE A 1 230 ? -25.447 -3.696 25.537 1.00 68.44 230 ILE A O 1
ATOM 1860 N N . GLU A 1 231 ? -23.218 -3.417 25.560 1.00 66.25 231 GLU A N 1
ATOM 1861 C CA . GLU A 1 231 ? -23.061 -3.383 27.015 1.00 66.25 231 GLU A CA 1
ATOM 1862 C C . GLU A 1 231 ? -22.245 -2.164 27.457 1.00 66.25 231 GLU A C 1
ATOM 1864 O O . GLU A 1 231 ? -21.181 -1.863 26.914 1.00 66.25 231 GLU A O 1
ATOM 1869 N N . THR A 1 232 ? -22.716 -1.476 28.497 1.00 59.19 232 THR A N 1
ATOM 1870 C CA . THR A 1 232 ? -21.989 -0.391 29.163 1.00 59.19 232 THR A CA 1
ATOM 1871 C C . THR A 1 232 ? -21.128 -0.964 30.285 1.00 59.19 232 THR A C 1
ATOM 1873 O O . THR A 1 232 ? -21.464 -0.839 31.464 1.00 59.19 232 THR A O 1
ATOM 1876 N N . THR A 1 233 ? -20.021 -1.627 29.956 1.00 57.09 233 THR A N 1
ATOM 1877 C CA . THR A 1 233 ? -19.023 -1.928 30.990 1.00 57.09 233 THR A CA 1
ATOM 1878 C C . THR A 1 233 ? -18.278 -0.643 31.360 1.00 57.09 233 THR A C 1
ATOM 1880 O O . THR A 1 233 ? -17.856 0.133 30.506 1.00 57.09 233 THR A O 1
ATOM 1883 N N . ALA A 1 234 ? -18.154 -0.386 32.663 1.00 56.84 234 ALA A N 1
ATOM 1884 C CA . ALA A 1 234 ? -17.658 0.861 33.253 1.00 56.84 234 ALA A CA 1
ATOM 1885 C C . ALA A 1 234 ? -16.130 1.063 33.132 1.00 56.84 234 ALA A C 1
ATOM 1887 O O . ALA A 1 234 ? -15.496 1.605 34.041 1.00 56.84 234 ALA A O 1
ATOM 1888 N N . LEU A 1 235 ? -15.512 0.614 32.039 1.00 64.88 235 LEU A N 1
ATOM 1889 C CA . LEU A 1 235 ? -14.107 0.901 31.778 1.00 64.88 235 LEU A CA 1
ATOM 1890 C C . LEU A 1 235 ? -13.968 2.394 31.466 1.00 64.88 235 LEU A C 1
ATOM 1892 O O . LEU A 1 235 ? -14.553 2.908 30.517 1.00 64.88 235 LEU A O 1
ATOM 1896 N N . LYS A 1 236 ? -13.182 3.098 32.286 1.00 72.62 236 LYS A N 1
ATOM 1897 C CA . LYS A 1 236 ? -12.770 4.488 32.056 1.00 72.62 236 LYS A CA 1
ATOM 1898 C C . LYS A 1 236 ? -11.314 4.490 31.583 1.00 72.62 236 LYS A C 1
ATOM 1900 O O . LYS A 1 236 ? -10.426 4.747 32.399 1.00 72.62 236 LYS A O 1
ATOM 1905 N N . PRO A 1 237 ? -11.033 4.126 30.318 1.00 80.19 237 PRO A N 1
ATOM 1906 C CA . PRO A 1 237 ? -9.668 4.133 29.818 1.00 80.19 237 PRO A CA 1
ATOM 1907 C C . PRO A 1 237 ? -9.112 5.558 29.862 1.00 80.19 237 PRO A C 1
ATOM 1909 O O . PRO A 1 237 ? -9.818 6.521 29.557 1.00 80.19 237 PRO A O 1
ATOM 1912 N N . ASN A 1 238 ? -7.832 5.698 30.212 1.00 85.81 238 ASN A N 1
ATOM 1913 C CA . ASN A 1 238 ? -7.146 6.967 30.017 1.00 85.81 238 ASN A CA 1
ATOM 1914 C C . ASN A 1 238 ? -6.850 7.142 28.519 1.00 85.81 238 ASN A C 1
ATOM 1916 O O . ASN A 1 238 ? -5.826 6.674 28.022 1.00 85.81 238 ASN A O 1
ATOM 1920 N N . ILE A 1 239 ? -7.756 7.812 27.806 1.00 85.50 239 ILE A N 1
ATOM 1921 C CA . ILE A 1 239 ? -7.629 8.064 26.363 1.00 85.50 239 ILE A CA 1
ATOM 1922 C C . ILE A 1 239 ? -6.449 8.983 26.006 1.00 85.50 239 ILE A C 1
ATOM 1924 O O . ILE A 1 239 ? -6.006 8.972 24.859 1.00 85.50 239 ILE A O 1
ATOM 1928 N N . TYR A 1 240 ? -5.898 9.717 26.978 1.00 88.12 240 TYR A N 1
ATOM 1929 C CA . TYR A 1 240 ? -4.762 10.623 26.785 1.00 88.12 240 TYR A CA 1
ATOM 1930 C C . TYR A 1 240 ? -3.402 9.930 26.938 1.00 88.12 240 TYR A C 1
ATOM 1932 O O . TYR A 1 240 ? -2.407 10.387 26.382 1.00 88.12 240 TYR A O 1
ATOM 1940 N N . ALA A 1 241 ? -3.348 8.759 27.587 1.00 84.88 241 ALA A N 1
ATOM 1941 C CA . ALA A 1 241 ? -2.095 8.046 27.865 1.00 84.88 241 ALA A CA 1
ATOM 1942 C C . ALA A 1 241 ? -1.329 7.570 26.611 1.00 84.88 241 ALA A C 1
ATOM 1944 O O . ALA A 1 241 ? -0.182 7.129 26.711 1.00 84.88 241 ALA A O 1
ATOM 1945 N N . ASN A 1 242 ? -1.962 7.607 25.435 1.00 75.06 242 ASN A N 1
ATOM 1946 C CA . ASN A 1 242 ? -1.488 6.906 24.249 1.00 75.06 242 ASN A CA 1
ATOM 1947 C C . ASN A 1 242 ? -0.385 7.623 23.465 1.00 75.06 242 ASN A C 1
ATOM 1949 O O . ASN A 1 242 ? 0.514 6.940 22.980 1.00 75.06 242 ASN A O 1
ATOM 1953 N N . TYR A 1 243 ? -0.452 8.942 23.269 1.00 85.56 243 TYR A N 1
ATOM 1954 C CA . TYR A 1 243 ? 0.373 9.599 22.244 1.00 85.56 243 TYR A CA 1
ATOM 1955 C C . TYR A 1 243 ? 1.662 10.209 22.791 1.00 85.56 243 TYR A C 1
ATOM 1957 O O . TYR A 1 243 ? 2.732 9.885 22.275 1.00 85.56 243 TYR A O 1
ATOM 1965 N N . SER A 1 244 ? 1.596 10.996 23.868 1.00 91.06 244 SER A N 1
ATOM 1966 C CA . SER A 1 244 ? 2.765 11.695 24.422 1.00 91.06 244 SER A CA 1
ATOM 1967 C C . SER A 1 244 ? 3.900 10.732 24.787 1.00 91.06 244 SER A C 1
ATOM 1969 O O . SER A 1 244 ? 5.030 10.888 24.327 1.00 91.06 244 SER A O 1
ATOM 1971 N N . ASN A 1 245 ? 3.585 9.653 25.513 1.00 90.56 245 ASN A N 1
ATOM 1972 C CA . ASN A 1 245 ? 4.570 8.642 25.909 1.00 90.56 245 ASN A CA 1
ATOM 1973 C C . ASN A 1 245 ? 5.184 7.909 24.707 1.00 90.56 245 ASN A C 1
ATOM 1975 O O . ASN A 1 245 ? 6.384 7.639 24.697 1.00 90.56 245 ASN A O 1
ATOM 1979 N N . LYS A 1 246 ? 4.384 7.597 23.676 1.00 91.44 246 LYS A N 1
ATOM 1980 C CA . LYS A 1 246 ? 4.883 6.934 22.459 1.00 91.44 246 LYS A CA 1
ATOM 1981 C C . LYS A 1 246 ? 5.830 7.835 21.677 1.00 91.44 246 LYS A C 1
ATOM 1983 O O . LYS A 1 246 ? 6.823 7.341 21.150 1.00 91.44 246 LYS A O 1
ATOM 1988 N N . ILE A 1 247 ? 5.530 9.131 21.601 1.00 93.31 247 ILE A N 1
ATOM 1989 C CA . ILE A 1 247 ? 6.375 10.114 20.918 1.00 93.31 247 ILE A CA 1
ATOM 1990 C C . ILE A 1 247 ? 7.703 10.258 21.651 1.00 93.31 247 ILE A C 1
ATOM 1992 O O . ILE A 1 247 ? 8.741 10.071 21.025 1.00 93.31 247 ILE A O 1
ATOM 1996 N N . LEU A 1 248 ? 7.675 10.479 22.969 1.00 94.12 248 LEU A N 1
ATOM 1997 C CA . LEU A 1 248 ? 8.889 10.579 23.783 1.00 94.12 248 LEU A CA 1
ATOM 1998 C C . LEU A 1 248 ? 9.734 9.305 23.701 1.00 94.12 248 LEU A C 1
ATOM 2000 O O . LEU A 1 248 ? 10.937 9.373 23.463 1.00 94.12 248 LEU A O 1
ATOM 2004 N N . SER A 1 249 ? 9.109 8.131 23.838 1.00 94.50 249 SER A N 1
ATOM 2005 C CA . SER A 1 249 ? 9.815 6.852 23.736 1.00 94.50 249 SER A CA 1
ATOM 2006 C C . SER A 1 249 ? 10.473 6.671 22.371 1.00 94.50 249 SER A C 1
ATOM 2008 O O . SER A 1 249 ? 11.614 6.223 22.311 1.00 94.50 249 SER A O 1
ATOM 2010 N N . ARG A 1 250 ? 9.778 7.011 21.277 1.00 93.94 250 ARG A N 1
ATOM 2011 C CA . ARG A 1 250 ? 10.328 6.902 19.922 1.00 93.94 250 ARG A CA 1
ATOM 2012 C C . ARG A 1 250 ? 11.455 7.904 19.701 1.00 93.94 250 ARG A C 1
ATOM 2014 O O . ARG A 1 250 ? 12.491 7.528 19.170 1.00 93.94 250 ARG A O 1
ATOM 2021 N N . TYR A 1 251 ? 11.265 9.152 20.115 1.00 95.19 251 TYR A N 1
ATOM 2022 C CA . TYR A 1 251 ? 12.283 10.185 19.986 1.00 95.19 251 TYR A CA 1
ATOM 2023 C C . TYR A 1 251 ? 13.572 9.786 20.710 1.00 95.19 251 TYR A C 1
ATOM 2025 O O . TYR A 1 251 ? 14.630 9.741 20.093 1.00 95.19 251 TYR A O 1
ATOM 2033 N N . ASN A 1 252 ? 13.461 9.372 21.974 1.00 95.69 252 ASN A N 1
ATOM 2034 C CA . ASN A 1 252 ? 14.605 8.930 22.771 1.00 95.69 252 ASN A CA 1
ATOM 2035 C C . ASN A 1 252 ? 15.282 7.683 22.188 1.00 95.69 252 ASN A C 1
ATOM 2037 O O . ASN A 1 252 ? 16.504 7.587 22.196 1.00 95.69 252 ASN A O 1
ATOM 2041 N N . GLN A 1 253 ? 14.501 6.735 21.661 1.00 97.31 253 GLN A N 1
ATOM 2042 C CA . GLN A 1 253 ? 15.038 5.525 21.037 1.00 97.31 253 GLN A CA 1
ATOM 2043 C C . GLN A 1 253 ? 15.865 5.823 19.776 1.00 97.31 253 GLN A C 1
ATOM 2045 O O . GLN A 1 253 ? 16.807 5.090 19.486 1.00 97.31 253 GLN A O 1
ATOM 2050 N N . TYR A 1 254 ? 15.516 6.870 19.025 1.00 95.75 254 TYR A N 1
ATOM 2051 C CA . TYR A 1 254 ? 16.136 7.200 17.738 1.00 95.75 254 TYR A CA 1
ATOM 2052 C C . TYR A 1 254 ? 16.815 8.576 17.741 1.00 95.75 254 TYR A C 1
ATOM 2054 O O . TYR A 1 254 ? 16.935 9.209 16.692 1.00 95.75 254 TYR A O 1
ATOM 2062 N N . ILE A 1 255 ? 17.272 9.038 18.908 1.00 95.25 255 ILE A N 1
ATOM 2063 C CA . ILE A 1 255 ? 17.813 10.390 19.100 1.00 95.25 255 ILE A CA 1
ATOM 2064 C C . ILE A 1 255 ? 18.947 10.714 18.119 1.00 95.25 255 ILE A C 1
ATOM 2066 O O . ILE A 1 255 ? 18.906 11.751 17.462 1.00 95.25 255 ILE A O 1
ATOM 2070 N N . ASP A 1 256 ? 19.888 9.789 17.921 1.00 95.56 256 ASP A N 1
ATOM 2071 C CA . ASP A 1 256 ? 21.025 9.971 17.009 1.00 95.56 256 ASP A CA 1
ATOM 2072 C C . ASP A 1 256 ? 20.572 10.175 15.557 1.00 95.56 256 ASP A C 1
ATOM 2074 O O . ASP A 1 256 ? 21.162 10.951 14.805 1.00 95.56 256 ASP A O 1
ATOM 2078 N N . THR A 1 257 ? 19.480 9.509 15.161 1.00 94.94 257 THR A N 1
ATOM 2079 C CA . THR A 1 257 ? 18.896 9.674 13.824 1.00 94.94 257 THR A CA 1
ATOM 2080 C C . THR A 1 257 ? 18.346 11.086 13.662 1.00 94.94 257 THR A C 1
ATOM 2082 O O . THR A 1 257 ? 18.671 11.754 12.683 1.00 94.94 257 THR A O 1
ATOM 2085 N N . TYR A 1 258 ? 17.573 11.569 14.635 1.00 93.69 258 TYR A N 1
ATOM 2086 C CA . TYR A 1 258 ? 17.019 12.922 14.610 1.00 93.69 258 TYR A CA 1
ATOM 2087 C C . TYR A 1 258 ? 18.111 13.999 14.626 1.00 93.69 258 TYR A C 1
ATOM 2089 O O . TYR A 1 258 ? 18.056 14.929 13.826 1.00 93.69 258 TYR A O 1
ATOM 2097 N N . VAL A 1 259 ? 19.158 13.826 15.438 1.00 93.19 259 VAL A N 1
ATOM 2098 C CA . VAL A 1 259 ? 20.314 14.739 15.462 1.00 93.19 259 VAL A CA 1
ATOM 2099 C C . VAL A 1 259 ? 21.008 14.793 14.099 1.00 93.19 259 VAL A C 1
ATOM 2101 O O . VAL A 1 259 ? 21.285 15.881 13.599 1.00 93.19 259 VAL A O 1
ATOM 2104 N N . SER A 1 260 ? 21.235 13.644 13.453 1.00 92.88 260 SER A N 1
ATOM 2105 C CA . SER A 1 260 ? 21.865 13.607 12.125 1.00 92.88 260 SER A CA 1
ATOM 2106 C C . SER A 1 260 ? 21.032 14.318 11.047 1.00 92.88 260 SER A C 1
ATOM 2108 O O . SER A 1 260 ? 21.579 14.980 10.162 1.00 92.88 260 SER A O 1
ATOM 2110 N N . ILE A 1 261 ? 19.701 14.221 11.144 1.00 89.69 261 ILE A N 1
ATOM 2111 C CA . ILE A 1 261 ? 18.761 14.905 10.252 1.00 89.69 261 ILE A CA 1
ATOM 2112 C C . ILE A 1 261 ? 18.839 16.418 10.477 1.00 89.69 261 ILE A C 1
ATOM 2114 O O . ILE A 1 261 ? 18.966 17.176 9.513 1.00 89.69 261 ILE A O 1
ATOM 2118 N N . ASP A 1 262 ? 18.827 16.855 11.736 1.00 91.44 262 ASP A N 1
ATOM 2119 C CA . ASP A 1 262 ? 18.932 18.268 12.099 1.00 91.44 262 ASP A CA 1
ATOM 2120 C C . ASP A 1 262 ? 20.257 18.878 11.608 1.00 91.44 262 ASP A C 1
ATOM 2122 O O . ASP A 1 262 ? 20.276 19.989 11.075 1.00 91.44 262 ASP A O 1
ATOM 2126 N N . GLU A 1 263 ? 21.373 18.154 11.737 1.00 90.69 263 GLU A N 1
ATOM 2127 C CA . GLU A 1 263 ? 22.683 18.580 11.228 1.00 90.69 263 GLU A CA 1
ATOM 2128 C C . GLU A 1 263 ? 22.712 18.697 9.703 1.00 90.69 263 GLU A C 1
ATOM 2130 O O . GLU A 1 263 ? 23.237 19.681 9.168 1.00 90.69 263 GLU A O 1
ATOM 2135 N N . TYR A 1 264 ? 22.129 17.722 9.001 1.00 88.38 264 TYR A N 1
ATOM 2136 C CA . TYR A 1 264 ? 21.999 17.764 7.549 1.00 88.38 264 TYR A CA 1
ATOM 2137 C C . TYR A 1 264 ? 21.224 19.012 7.113 1.00 88.38 264 TYR A C 1
ATOM 2139 O O . TYR A 1 264 ? 21.722 19.800 6.307 1.00 88.38 264 TYR A O 1
ATOM 2147 N N . PHE A 1 265 ? 20.042 19.254 7.682 1.00 85.62 265 PHE A N 1
ATOM 2148 C CA . PHE A 1 265 ? 19.244 20.420 7.308 1.00 85.62 265 PHE A CA 1
ATOM 2149 C C . PHE A 1 265 ? 19.920 21.737 7.681 1.00 85.62 265 PHE A C 1
ATOM 2151 O O . PHE A 1 265 ? 19.931 22.650 6.859 1.00 85.62 265 PHE A O 1
ATOM 2158 N N . ARG A 1 266 ? 20.579 21.829 8.842 1.00 86.00 266 ARG A N 1
ATOM 2159 C CA . ARG A 1 266 ? 21.337 23.030 9.236 1.00 86.00 266 ARG A CA 1
ATOM 2160 C C . ARG A 1 266 ? 22.447 23.378 8.242 1.00 86.00 266 ARG A C 1
ATOM 2162 O O . ARG A 1 266 ? 22.780 24.547 8.082 1.00 86.00 266 ARG A O 1
ATOM 2169 N N . LYS A 1 267 ? 23.028 22.376 7.579 1.00 86.50 267 LYS A N 1
ATOM 2170 C CA . LYS A 1 267 ? 24.096 22.566 6.591 1.00 86.50 267 LYS A CA 1
ATOM 2171 C C . LYS A 1 267 ? 23.586 23.003 5.215 1.00 86.50 267 LYS A C 1
ATOM 2173 O O . LYS A 1 267 ? 24.319 23.685 4.503 1.00 86.50 267 LYS A O 1
ATOM 2178 N N . TYR A 1 268 ? 22.381 22.587 4.825 1.00 82.75 268 TYR A N 1
ATOM 2179 C CA . TYR A 1 268 ? 21.886 22.723 3.448 1.00 82.75 268 TYR A CA 1
ATOM 2180 C C . TYR A 1 268 ? 20.615 23.578 3.295 1.00 82.75 268 TYR A C 1
ATOM 2182 O O . TYR A 1 268 ? 20.208 23.839 2.167 1.00 82.75 268 TYR A O 1
ATOM 2190 N N . SER A 1 269 ? 19.986 24.022 4.387 1.00 78.31 269 SER A N 1
ATOM 2191 C CA . SER A 1 269 ? 18.802 24.892 4.372 1.00 78.31 269 SER A CA 1
ATOM 2192 C C . SER A 1 269 ? 19.174 26.341 4.690 1.00 78.31 269 SER A C 1
ATOM 2194 O O . SER A 1 269 ? 19.803 26.613 5.708 1.00 78.31 269 SER A O 1
ATOM 2196 N N . GLU A 1 270 ? 18.724 27.285 3.858 1.00 70.00 270 GLU A N 1
ATOM 2197 C CA . GLU A 1 270 ? 18.834 28.732 4.122 1.00 70.00 270 GLU A CA 1
ATOM 2198 C C . GLU A 1 270 ? 17.803 29.229 5.157 1.00 70.00 270 GLU A C 1
ATOM 2200 O O . GLU A 1 270 ? 17.905 30.348 5.657 1.00 70.00 270 GLU A O 1
ATOM 2205 N N . SER A 1 271 ? 16.802 28.406 5.491 1.00 69.75 271 SER A N 1
ATOM 2206 C CA . SER A 1 271 ? 15.739 28.747 6.440 1.00 69.75 271 SER A CA 1
ATOM 2207 C C . SER A 1 271 ? 16.031 28.214 7.843 1.00 69.75 271 SER A C 1
ATOM 2209 O O . SER A 1 271 ? 16.507 27.085 7.998 1.00 69.75 271 SER A O 1
ATOM 2211 N N . SER A 1 272 ? 15.681 29.007 8.862 1.00 67.88 272 SER A N 1
ATOM 2212 C CA . SER A 1 272 ? 15.670 28.612 10.272 1.00 67.88 272 SER A CA 1
ATOM 2213 C C . SER A 1 272 ? 14.572 27.571 10.522 1.00 67.88 272 SER A C 1
ATOM 2215 O O . SER A 1 272 ? 13.451 27.910 10.909 1.00 67.88 272 SER A O 1
ATOM 2217 N N . MET A 1 273 ? 14.873 26.302 10.256 1.00 76.94 273 MET A N 1
ATOM 2218 C CA . MET A 1 273 ? 14.002 25.198 10.645 1.00 76.94 273 MET A CA 1
ATOM 2219 C C . MET A 1 273 ? 14.136 24.923 12.141 1.00 76.94 273 MET A C 1
ATOM 2221 O O . MET A 1 273 ? 15.240 24.940 12.685 1.00 76.94 273 MET A O 1
ATOM 2225 N N . ILE A 1 274 ? 12.999 24.657 12.780 1.00 85.44 274 ILE A N 1
ATOM 2226 C CA . ILE A 1 274 ? 12.955 24.102 14.132 1.00 85.44 274 ILE A CA 1
ATOM 2227 C C . ILE A 1 274 ? 13.662 22.744 14.143 1.00 85.44 274 ILE A C 1
ATOM 2229 O O . ILE A 1 274 ? 13.548 21.965 13.194 1.00 85.44 274 ILE A O 1
ATOM 2233 N N . SER A 1 275 ? 14.408 22.473 15.205 1.00 90.50 275 SER A N 1
ATOM 2234 C CA . SER A 1 275 ? 15.043 21.176 15.427 1.00 90.50 275 SER A CA 1
ATOM 2235 C C . SER A 1 275 ? 14.005 20.084 15.674 1.00 90.50 275 SER A C 1
ATOM 2237 O O . SER A 1 275 ? 12.871 20.347 16.086 1.00 90.50 275 SER A O 1
ATOM 2239 N N . SER A 1 276 ? 14.408 18.831 15.481 1.00 92.88 276 SER A N 1
ATOM 2240 C CA . SER A 1 276 ? 13.579 17.676 15.822 1.00 92.88 276 SER A CA 1
ATOM 2241 C C . SER A 1 276 ? 13.188 17.676 17.307 1.00 92.88 276 SER A C 1
ATOM 2243 O O . SER A 1 276 ? 12.068 17.291 17.639 1.00 92.88 276 SER A O 1
ATOM 2245 N N . ALA A 1 277 ? 14.076 18.156 18.188 1.00 93.75 277 ALA A N 1
ATOM 2246 C CA . ALA A 1 277 ? 13.802 18.338 19.614 1.00 93.75 277 ALA A CA 1
ATOM 2247 C C . ALA A 1 277 ? 12.666 19.344 19.850 1.00 93.75 277 ALA A C 1
ATOM 2249 O O . ALA A 1 277 ? 11.663 19.008 20.475 1.00 93.75 277 ALA A O 1
ATOM 2250 N N . GLU A 1 278 ? 12.787 20.546 19.278 1.00 93.62 278 GLU A N 1
ATOM 2251 C CA . GLU A 1 278 ? 11.764 21.593 19.386 1.00 93.62 278 GLU A CA 1
ATOM 2252 C C . GLU A 1 278 ? 10.427 21.130 18.797 1.00 93.62 278 GLU A C 1
ATOM 2254 O O . GLU A 1 278 ? 9.369 21.401 19.358 1.00 93.62 278 GLU A O 1
ATOM 2259 N N . PHE A 1 279 ? 10.458 20.379 17.693 1.00 93.00 279 PHE A N 1
ATOM 2260 C CA . PHE A 1 279 ? 9.253 19.819 17.092 1.00 93.00 279 PHE A CA 1
ATOM 2261 C C . PHE A 1 279 ? 8.558 18.806 18.011 1.00 93.00 279 PHE A C 1
ATOM 2263 O O . PHE A 1 279 ? 7.332 18.833 18.147 1.00 93.00 279 PHE A O 1
ATOM 2270 N N . VAL A 1 280 ? 9.322 17.928 18.667 1.00 95.06 280 VAL A N 1
ATOM 2271 C CA . VAL A 1 280 ? 8.780 17.002 19.670 1.00 95.06 280 VAL A CA 1
ATOM 2272 C C . VAL A 1 280 ? 8.173 17.776 20.835 1.00 95.06 280 VAL A C 1
ATOM 2274 O O . VAL A 1 280 ? 7.032 17.490 21.197 1.00 95.06 280 VAL A O 1
ATOM 2277 N N . ASP A 1 281 ? 8.865 18.788 21.358 1.00 95.38 281 ASP A N 1
ATOM 2278 C CA . ASP A 1 281 ? 8.357 19.627 22.447 1.00 95.38 281 ASP A CA 1
ATOM 2279 C C . ASP A 1 281 ? 7.047 20.328 22.063 1.00 95.38 281 ASP A C 1
ATOM 2281 O O . ASP A 1 281 ? 6.092 20.305 22.841 1.00 95.38 281 ASP A O 1
ATOM 2285 N N . CYS A 1 282 ? 6.938 20.861 20.840 1.00 95.62 282 CYS A N 1
ATOM 2286 C CA . CYS A 1 282 ? 5.689 21.431 20.328 1.00 95.62 282 CYS A CA 1
ATOM 2287 C C . CYS A 1 282 ? 4.535 20.418 20.343 1.00 95.62 282 CYS A C 1
ATOM 2289 O O . CYS A 1 282 ? 3.419 20.756 20.742 1.00 95.62 282 CYS A O 1
ATOM 2291 N N . ILE A 1 283 ? 4.782 19.173 19.926 1.00 94.81 283 ILE A N 1
ATOM 2292 C CA . ILE A 1 283 ? 3.744 18.134 19.913 1.00 94.81 283 ILE A CA 1
ATOM 2293 C C . ILE A 1 283 ? 3.355 17.721 21.339 1.00 94.81 283 ILE A C 1
ATOM 2295 O O . ILE A 1 283 ? 2.172 17.530 21.627 1.00 94.81 283 ILE A O 1
ATOM 2299 N N . ILE A 1 284 ? 4.326 17.580 22.242 1.00 95.56 284 ILE A N 1
ATOM 2300 C CA . ILE A 1 284 ? 4.057 17.235 23.643 1.00 95.56 284 ILE A CA 1
ATOM 2301 C C . ILE A 1 284 ? 3.265 18.348 24.329 1.00 95.56 284 ILE A C 1
ATOM 2303 O O . ILE A 1 284 ? 2.287 18.055 25.020 1.00 95.56 284 ILE A O 1
ATOM 2307 N N . GLN A 1 285 ? 3.624 19.606 24.076 1.00 95.62 285 GLN A N 1
ATOM 2308 C CA . GLN A 1 285 ? 2.889 20.763 24.570 1.00 95.62 285 GLN A CA 1
ATOM 2309 C C . GLN A 1 285 ? 1.447 20.774 24.049 1.00 95.62 285 GLN A C 1
ATOM 2311 O O . GLN A 1 285 ? 0.516 20.931 24.838 1.00 95.62 285 GLN A O 1
ATOM 2316 N N . TYR A 1 286 ? 1.240 20.507 22.755 1.00 95.00 286 TYR A N 1
ATOM 2317 C CA . TYR A 1 286 ? -0.100 20.368 22.182 1.00 95.00 286 TYR A CA 1
ATOM 2318 C C . TYR A 1 286 ? -0.929 19.298 22.907 1.00 95.00 286 TYR A C 1
ATOM 2320 O O . TYR A 1 286 ? -2.076 19.548 23.281 1.00 95.00 286 TYR A O 1
ATOM 2328 N N . PHE A 1 287 ? -0.365 18.109 23.150 1.00 93.75 287 PHE A N 1
ATOM 2329 C CA . PHE A 1 287 ? -1.093 17.058 23.865 1.00 93.75 287 PHE A CA 1
ATOM 2330 C C . PHE A 1 287 ? -1.395 17.434 25.319 1.00 93.75 287 PHE A C 1
ATOM 2332 O O . PHE A 1 287 ? -2.482 17.116 25.798 1.00 93.75 287 PHE A O 1
ATOM 2339 N N . ALA A 1 288 ? -0.495 18.146 26.001 1.00 92.44 288 ALA A N 1
ATOM 2340 C CA . ALA A 1 288 ? -0.744 18.650 27.350 1.00 92.44 288 ALA A CA 1
ATOM 2341 C C . ALA A 1 288 ? -1.895 19.677 27.377 1.00 92.44 288 ALA A C 1
ATOM 2343 O O . ALA A 1 288 ? -2.775 19.606 28.238 1.00 92.44 288 ALA A O 1
ATOM 2344 N N . GLU A 1 289 ? -1.936 20.593 26.407 1.00 94.75 289 GLU A N 1
ATOM 2345 C CA . GLU A 1 289 ? -3.016 21.577 26.238 1.00 94.75 289 GLU A CA 1
ATOM 2346 C C . GLU A 1 289 ? -4.349 20.939 25.823 1.00 94.75 289 GLU A C 1
ATOM 2348 O O . GLU A 1 289 ? -5.418 21.449 26.162 1.00 94.75 289 GLU A O 1
ATOM 2353 N N . TYR A 1 290 ? -4.303 19.808 25.120 1.00 92.25 290 TYR A N 1
ATOM 2354 C CA . TYR A 1 290 ? -5.479 19.021 24.755 1.00 92.25 290 TYR A CA 1
ATOM 2355 C C . TYR A 1 290 ? -6.026 18.203 25.940 1.00 92.25 290 TYR A C 1
ATOM 2357 O O . TYR A 1 290 ? -7.243 18.114 26.142 1.00 92.25 290 TYR A O 1
ATOM 2365 N N . GLU A 1 291 ? -5.136 17.624 26.751 1.00 92.06 291 GLU A N 1
ATOM 2366 C CA . GLU A 1 291 ? -5.475 16.801 27.917 1.00 92.06 291 GLU A CA 1
ATOM 2367 C C . GLU A 1 291 ? -5.957 17.632 29.112 1.00 92.06 291 GLU A C 1
ATOM 2369 O O . GLU A 1 291 ? -6.928 17.247 29.766 1.00 92.06 291 GLU A O 1
ATOM 2374 N N . SER A 1 292 ? -5.332 18.784 29.382 1.00 92.19 292 SER A N 1
ATOM 2375 C CA . SER A 1 292 ? -5.622 19.623 30.556 1.00 92.19 292 SER A CA 1
ATOM 2376 C C . SER A 1 292 ? -7.111 20.013 30.686 1.00 92.19 292 SER A C 1
ATOM 2378 O O . SER A 1 292 ? -7.706 19.749 31.737 1.00 92.19 292 SER A O 1
ATOM 2380 N N . PRO A 1 293 ? -7.787 20.522 29.632 1.00 94.81 293 PRO A N 1
ATOM 2381 C CA . PRO A 1 293 ? -9.227 20.771 29.650 1.00 94.81 293 PRO A CA 1
ATOM 2382 C C . PRO A 1 293 ? -10.071 19.554 29.231 1.00 94.81 293 PRO A C 1
ATOM 2384 O O . PRO A 1 293 ? -11.278 19.689 29.050 1.00 94.81 293 PRO A O 1
ATOM 2387 N N . LYS A 1 294 ? -9.469 18.364 29.095 1.00 90.38 294 LYS A N 1
ATOM 2388 C CA . LYS A 1 294 ? -10.127 17.102 28.720 1.00 90.38 294 LYS A CA 1
ATOM 2389 C C . LYS A 1 294 ? -10.945 17.191 27.424 1.00 90.38 294 LYS A C 1
ATOM 2391 O O . LYS A 1 294 ? -12.106 16.788 27.394 1.00 90.38 294 LYS A O 1
ATOM 2396 N N . GLN A 1 295 ? -10.335 17.682 26.345 1.00 90.94 295 GLN A N 1
ATOM 2397 C CA . GLN A 1 295 ? -11.021 17.884 25.056 1.00 90.94 295 GLN A CA 1
ATOM 2398 C C . GLN A 1 295 ? -11.377 16.581 24.312 1.00 90.94 295 GLN A C 1
ATOM 2400 O O . GLN A 1 295 ? -12.105 16.606 23.321 1.00 90.94 295 GLN A O 1
ATOM 2405 N N . GLY A 1 296 ? -10.858 15.438 24.759 1.00 86.25 296 GLY A N 1
ATOM 2406 C CA . GLY A 1 296 ? -11.116 14.127 24.178 1.00 86.25 296 GLY A CA 1
ATOM 2407 C C . GLY A 1 296 ? -12.547 13.646 24.402 1.00 86.25 296 GLY A C 1
ATOM 2408 O O . GLY A 1 296 ? -13.049 13.623 25.527 1.00 86.25 296 GLY A O 1
ATOM 2409 N N . VAL A 1 297 ? -13.177 13.182 23.324 1.00 82.94 297 VAL A N 1
ATOM 2410 C CA . VAL A 1 297 ? -14.490 12.532 23.358 1.00 82.94 297 VAL A CA 1
ATOM 2411 C C . VAL A 1 297 ? -14.288 11.023 23.323 1.00 82.94 297 VAL A C 1
ATOM 2413 O O . VAL A 1 297 ? -13.707 10.481 22.383 1.00 82.94 297 VAL A O 1
ATOM 2416 N N . LEU A 1 298 ? -14.772 10.331 24.354 1.00 78.81 298 LEU A N 1
ATOM 2417 C CA . LEU A 1 298 ? -14.773 8.873 24.372 1.00 78.81 298 LEU A CA 1
ATOM 2418 C C . LEU A 1 298 ? -15.859 8.363 23.4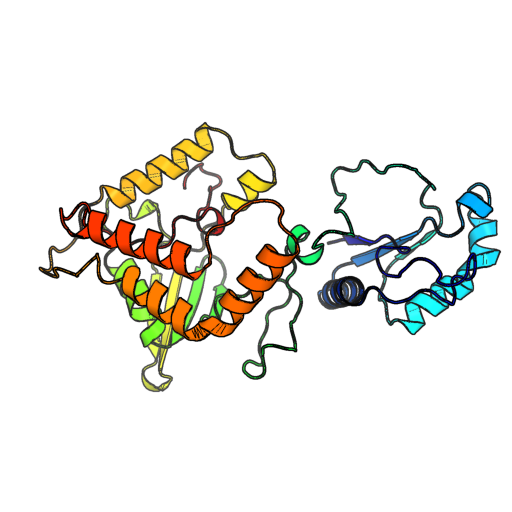19 1.00 78.81 298 LEU A C 1
ATOM 2420 O O . LEU A 1 298 ? -17.045 8.583 23.662 1.00 78.81 298 LEU A O 1
ATOM 2424 N N . SER A 1 299 ? -15.457 7.668 22.356 1.00 77.44 299 SER A N 1
ATOM 2425 C CA . SER A 1 299 ? -16.404 6.921 21.528 1.00 77.44 299 SER A CA 1
ATOM 2426 C C . SER A 1 299 ? -16.764 5.603 22.209 1.00 77.44 299 SER A C 1
ATOM 2428 O O . SER A 1 299 ? -15.902 4.913 22.756 1.00 77.44 299 SER A O 1
ATOM 2430 N N . SER A 1 300 ? -18.044 5.243 22.149 1.00 75.00 300 SER A N 1
ATOM 2431 C CA . SER A 1 300 ? -18.562 3.935 22.557 1.00 75.00 300 SER A CA 1
ATOM 2432 C C . SER A 1 300 ? -18.101 2.793 21.657 1.00 75.00 300 SER A C 1
ATOM 2434 O O . SER A 1 300 ? -18.219 1.635 22.052 1.00 75.00 300 SER A O 1
ATOM 2436 N N . MET A 1 301 ? -17.586 3.108 20.466 1.00 78.31 301 MET A N 1
ATOM 2437 C CA . MET A 1 301 ? -17.100 2.125 19.514 1.00 78.31 301 MET A CA 1
ATOM 2438 C C . MET A 1 301 ? -15.615 2.274 19.248 1.00 78.31 301 MET A C 1
ATOM 2440 O O . MET A 1 301 ? -15.111 3.344 18.912 1.00 78.31 301 MET A O 1
ATOM 2444 N N . ILE A 1 302 ? -14.932 1.139 19.314 1.00 77.25 302 ILE A N 1
ATOM 2445 C CA . ILE A 1 302 ? -13.597 0.984 18.756 1.00 77.25 302 ILE A CA 1
ATOM 2446 C C . ILE A 1 302 ? -13.783 0.466 17.335 1.00 77.25 302 ILE A C 1
ATOM 2448 O O . ILE A 1 302 ? -14.458 -0.537 17.125 1.00 77.25 302 ILE A O 1
ATOM 2452 N N . HIS A 1 303 ? -13.173 1.136 16.368 1.00 82.31 303 HIS A N 1
ATOM 2453 C CA . HIS A 1 303 ? -12.995 0.625 15.012 1.00 82.31 303 HIS A CA 1
ATOM 2454 C C . HIS A 1 303 ? -11.520 0.791 14.623 1.00 82.31 303 HIS A C 1
ATOM 2456 O O . HIS A 1 303 ? -10.757 1.450 15.334 1.00 82.31 303 HIS A O 1
ATOM 2462 N N . GLY A 1 304 ? -11.094 0.118 13.553 1.00 78.31 304 GLY A N 1
ATOM 2463 C CA . GLY A 1 304 ? -9.724 0.230 13.047 1.00 78.31 304 GLY A CA 1
ATOM 2464 C C . GLY A 1 304 ? -9.415 1.621 12.482 1.00 78.31 304 GLY A C 1
ATOM 2465 O O . GLY A 1 304 ? -10.237 2.527 12.508 1.00 78.31 304 GLY A O 1
ATOM 2466 N N . GLU A 1 305 ? -8.221 1.810 11.925 1.00 82.38 305 GLU A N 1
ATOM 2467 C CA . GLU A 1 305 ? -7.938 3.048 11.196 1.00 82.38 305 GLU A CA 1
ATOM 2468 C C . GLU A 1 305 ? -8.816 3.112 9.933 1.00 82.38 305 GLU A C 1
ATOM 2470 O O . GLU A 1 305 ? -8.763 2.180 9.118 1.00 82.38 305 GLU A O 1
ATOM 2475 N N . PRO A 1 306 ? -9.602 4.189 9.738 1.00 83.12 306 PRO A N 1
ATOM 2476 C CA . PRO A 1 306 ? -10.507 4.332 8.604 1.00 83.12 306 PRO A CA 1
ATOM 2477 C C . PRO A 1 306 ? -9.738 4.789 7.357 1.00 83.12 306 PRO A C 1
ATOM 2479 O O . PRO A 1 306 ? -10.016 5.828 6.762 1.00 83.12 306 PRO A O 1
ATOM 2482 N N . VAL A 1 307 ? -8.712 4.029 6.985 1.00 88.88 307 VAL A N 1
ATOM 2483 C CA . VAL A 1 307 ? -7.929 4.271 5.776 1.00 88.88 307 VAL A CA 1
ATOM 2484 C C . VAL A 1 307 ? -8.639 3.671 4.569 1.00 88.88 307 VAL A C 1
ATOM 2486 O O . VAL A 1 307 ? -9.244 2.602 4.641 1.00 88.88 307 VAL A O 1
ATOM 2489 N N . PHE A 1 308 ? -8.523 4.341 3.425 1.00 91.75 308 PHE A N 1
ATOM 2490 C CA . PHE A 1 308 ? -9.171 3.952 2.170 1.00 91.75 308 PHE A CA 1
ATOM 2491 C C . PHE A 1 308 ? -8.827 2.537 1.679 1.00 91.75 308 PHE A C 1
ATOM 2493 O O . PHE A 1 308 ? -9.586 1.959 0.901 1.00 91.75 308 PHE A O 1
ATOM 2500 N N . SER A 1 309 ? -7.715 1.957 2.134 1.00 86.19 309 SER A N 1
ATOM 2501 C CA . SER A 1 309 ? -7.327 0.587 1.786 1.00 86.19 309 SER A CA 1
ATOM 2502 C C . SER A 1 309 ? -8.196 -0.469 2.469 1.00 86.19 309 SER A C 1
ATOM 2504 O O . SER A 1 309 ? -8.271 -1.591 1.981 1.00 86.19 309 SER A O 1
ATOM 2506 N N . ASN A 1 310 ? -8.840 -0.112 3.584 1.00 87.62 310 ASN A N 1
ATOM 2507 C CA . ASN A 1 310 ? -9.646 -1.013 4.410 1.00 87.62 310 ASN A CA 1
ATOM 2508 C C . ASN A 1 310 ? -11.154 -0.803 4.210 1.00 87.62 310 ASN A C 1
ATOM 2510 O O . ASN A 1 310 ? -11.949 -1.497 4.833 1.00 87.62 310 ASN A O 1
ATOM 2514 N N . ALA A 1 311 ? -11.539 0.162 3.374 1.00 92.62 311 ALA A N 1
ATOM 2515 C CA . ALA A 1 311 ? -12.922 0.472 3.048 1.00 92.62 311 ALA A CA 1
ATOM 2516 C C . ALA A 1 311 ? -13.217 0.024 1.622 1.00 92.62 311 ALA A C 1
ATOM 2518 O O . ALA A 1 311 ? -12.452 0.334 0.702 1.00 92.62 311 ALA A O 1
ATOM 2519 N N . LEU A 1 312 ? -14.317 -0.694 1.438 1.00 93.38 312 LEU A N 1
ATOM 2520 C CA . LEU A 1 312 ? -14.721 -1.259 0.158 1.00 93.38 312 LEU A CA 1
ATOM 2521 C C . LEU A 1 312 ? -15.976 -0.536 -0.324 1.00 93.38 312 LEU A C 1
ATOM 2523 O O . LEU A 1 312 ? -16.767 -0.070 0.472 1.00 93.38 312 LEU A O 1
ATOM 2527 N N . LEU A 1 313 ? -16.144 -0.412 -1.634 1.00 92.94 313 LEU A N 1
ATOM 2528 C CA . LEU A 1 313 ? -17.414 -0.072 -2.257 1.00 92.94 313 LEU A CA 1
ATOM 2529 C C . LEU A 1 313 ? -17.895 -1.319 -2.991 1.00 92.94 313 LEU A C 1
ATOM 2531 O O . LEU A 1 313 ? -17.232 -1.791 -3.922 1.00 92.94 313 LEU A O 1
ATOM 2535 N N . THR A 1 314 ? -19.023 -1.865 -2.564 1.00 92.50 314 THR A N 1
ATOM 2536 C CA . THR A 1 314 ? -19.606 -3.072 -3.147 1.00 92.50 314 THR A CA 1
ATOM 2537 C C . THR A 1 314 ? -20.389 -2.752 -4.434 1.00 92.50 314 THR A C 1
ATOM 2539 O O . THR A 1 314 ? -20.765 -1.595 -4.672 1.00 92.50 314 THR A O 1
ATOM 2542 N N . PRO A 1 315 ? -20.657 -3.746 -5.306 1.00 86.62 315 PRO A N 1
ATOM 2543 C CA . PRO A 1 315 ? -21.423 -3.543 -6.542 1.00 86.62 315 PRO A CA 1
ATOM 2544 C C . PRO A 1 315 ? -22.837 -2.988 -6.322 1.00 86.62 315 PRO A C 1
ATOM 2546 O O . PRO A 1 315 ? -23.324 -2.192 -7.123 1.00 86.62 315 PRO A O 1
ATOM 2549 N N 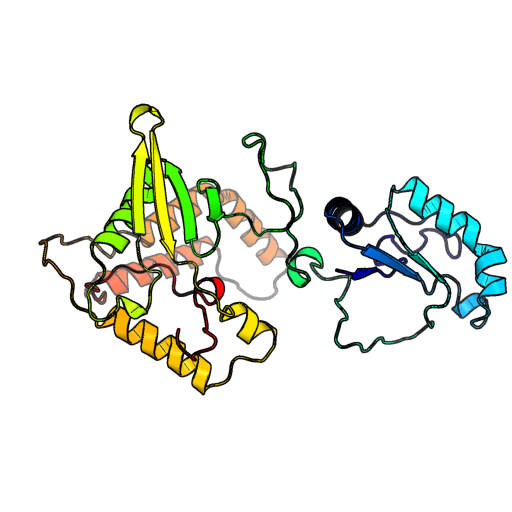. ASP A 1 316 ? -23.474 -3.361 -5.215 1.00 88.50 316 ASP A N 1
ATOM 2550 C CA . ASP A 1 316 ? -24.765 -2.855 -4.742 1.00 88.50 316 ASP A CA 1
ATOM 2551 C C . ASP A 1 316 ? -24.653 -1.507 -4.010 1.00 88.50 316 ASP A C 1
ATOM 2553 O O . ASP A 1 316 ? -25.621 -1.021 -3.433 1.00 88.50 316 ASP A O 1
ATOM 2557 N N . SER A 1 317 ? -23.507 -0.826 -4.130 1.00 85.50 317 SER A N 1
ATOM 2558 C CA . SER A 1 317 ? -23.324 0.560 -3.705 1.00 85.50 317 SER A CA 1
ATOM 2559 C C . SER A 1 317 ? -23.309 0.787 -2.184 1.00 85.50 317 SER A C 1
ATOM 2561 O O . SER A 1 317 ? -23.528 1.931 -1.753 1.00 85.50 317 SER A O 1
ATOM 2563 N N . HIS A 1 318 ? -22.992 -0.260 -1.416 1.00 89.75 318 HIS A N 1
ATOM 2564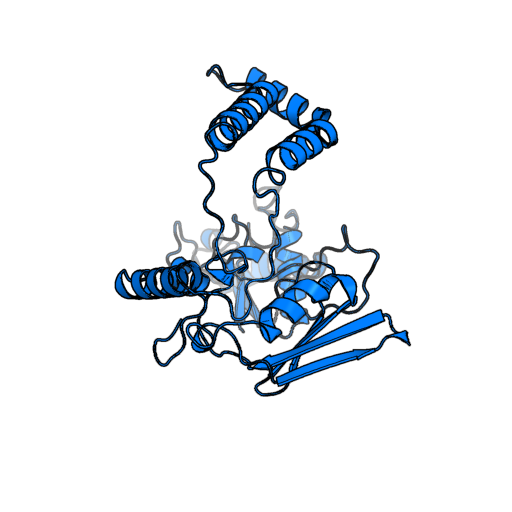 C CA . HIS A 1 318 ? -22.714 -0.234 0.022 1.00 89.75 318 HIS A CA 1
ATOM 2565 C C . HIS A 1 318 ? -21.220 -0.018 0.305 1.00 89.75 318 HIS A C 1
ATOM 2567 O O . HIS A 1 318 ? -20.374 -0.249 -0.563 1.00 89.75 318 HIS A O 1
ATOM 2573 N N . VAL A 1 319 ? -20.921 0.492 1.505 1.00 87.31 319 VAL A N 1
ATOM 2574 C CA . VAL A 1 319 ? -19.560 0.733 2.010 1.00 87.31 319 VAL A CA 1
ATOM 2575 C C . VAL A 1 319 ? -19.273 -0.189 3.178 1.00 87.31 319 VAL A C 1
ATOM 2577 O O . VAL A 1 319 ? -20.167 -0.253 4.049 1.00 87.31 319 VAL A O 1
#

InterPro domains:
  IPR023214 HAD superfamily [G3DSA:3.40.50.1000] (1-115)
  IPR036412 HAD-like superfamily [SSF56784] (3-97)

pLDDT: mean 86.18, std 14.42, range [32.44, 98.56]

Foldseek 3Di:
DEDEFEDDPQQWDPAPDPPDLLRIHGPVLNLLVQVLCVVVVYAYEYEYAPCCVVVVQPQVVCCVPCVVSVVVVCVVSVRDHPYYHYRDDPDPDDDDPPDDDSPPPPCVVVQADGPPPPPDPDDDDDDGGHDDDPPFWDWDDDDFKIKIKGAPVVCVVVVVQLVWPDPQLNVQDWHWDDKDDDVVVRMIITMTGDADFAFLVNCVVVVNDDPVLVVQLVVSVVSQQPDATPDPDPDPDPPLPPDLVVLVVVCVVCVVVQVVVQVVCVVPPPDDDDGPVVVSVVVNVVSCVCPVVVVDDDGNDDDDPSDRRPGGQHPVGHD

Secondary structure (DSSP, 8-state):
-EEEE--BTTTB---SSTT-GGG--B-HHHHHHHHHHHHTT-EEEEEE-TTTTTTTT-HHHHHHHHHHHHHHHHHHTT---SEEEE-----S----TT---TTS-HHHHTT-----TTS-SS---PPTTSPPP-TT-EEEEETTEEEEEEEHHHHHHHHHHHHS--GGGGGGSPPEEEEEEETTTTEEEEEEE----EEHHHHHHTT---HHHHHHHHHHHHHHHHPPPSS-------TTTTTHHHHHHHHHHTHHHHHHHHHHHHHH-SS-PPPHHHHHHHHHHHHHHHHTTT-----S-------TTS-EE-TTS--

Radius of gyration: 26.77 Å; chains: 1; bounding box: 58×55×73 Å

Sequence (319 aa):
MRFCFDLDNTLVSYPTKYGDYSTVEPKVKNIQLVRELHRAGHYIIIQTARRMKTHKSNIGAVIADIGRITLETLAKFDIPYDELLFGKPYADVYVDDLAIHALIDTTKEIGWSLDDTTHNIHNPKQVKGFISSRHFHTVQQLDNMIIKSSSIDCLQGEIYFYRNIPPSIRDLFPQLDRIETNKDAGISSIIMEKINGTTYSHLFTNLCLTEGRLLKFLSSLQRIHLSLPIETTALKPNIYANYSNKILSRYNQYIDTYVSIDEYFRKYSESSMISSAEFVDCIIQYFAEYESPKQGVLSSMIHGEPVFSNALLTPDSHV

Organism: NCBI:txid433720